Protein AF-A0A1A8R3B6-F1 (afdb_monomer_lite)

Radius of gyration: 27.73 Å; chains: 1; bounding box: 58×39×72 Å

InterPro domains:
  IPR035983 HECT, E3 ligase catalytic domain [SSF56204] (3-193)

Structure (mmCIF, N/CA/C/O backbone):
data_AF-A0A1A8R3B6-F1
#
_entry.id   AF-A0A1A8R3B6-F1
#
loop_
_atom_site.group_PDB
_atom_site.id
_atom_site.type_symbol
_atom_site.label_atom_id
_atom_site.label_alt_id
_atom_site.label_comp_id
_atom_site.label_asym_id
_atom_site.label_entity_id
_atom_site.label_seq_id
_atom_site.pdbx_PDB_ins_code
_atom_site.Cartn_x
_atom_site.Cartn_y
_atom_site.Cartn_z
_atom_site.occupancy
_atom_site.B_iso_or_equiv
_atom_site.auth_seq_id
_atom_site.auth_comp_id
_atom_site.auth_asym_id
_atom_site.auth_atom_id
_atom_site.pdbx_PDB_model_num
ATOM 1 N N . ALA A 1 1 ? 7.604 15.554 -24.086 1.00 53.22 1 ALA A N 1
ATOM 2 C CA . ALA A 1 1 ? 8.961 15.344 -23.550 1.00 53.22 1 ALA A CA 1
ATOM 3 C C . ALA A 1 1 ? 9.705 14.400 -24.487 1.00 53.22 1 ALA A C 1
ATOM 5 O O . ALA A 1 1 ? 9.043 13.576 -25.112 1.00 53.22 1 ALA A O 1
ATOM 6 N N . ALA A 1 2 ? 11.021 14.557 -24.644 1.00 77.38 2 ALA A N 1
ATOM 7 C CA . ALA A 1 2 ? 11.846 13.569 -25.342 1.00 77.38 2 ALA A CA 1
ATOM 8 C C . ALA A 1 2 ? 12.015 12.334 -24.443 1.00 77.38 2 ALA A C 1
ATOM 10 O O . ALA A 1 2 ? 12.094 12.499 -23.228 1.00 77.38 2 ALA A O 1
ATOM 11 N N . LEU A 1 3 ? 12.032 11.132 -25.026 1.00 82.75 3 LEU A N 1
ATOM 12 C CA . LEU A 1 3 ? 12.279 9.901 -24.271 1.00 82.75 3 LEU A CA 1
ATOM 13 C C . LEU A 1 3 ? 13.713 9.873 -23.745 1.00 82.75 3 LEU A C 1
ATOM 15 O O . LEU A 1 3 ? 14.647 10.287 -24.433 1.00 82.75 3 LEU A O 1
ATOM 19 N N . THR A 1 4 ? 13.875 9.332 -22.549 1.00 88.50 4 THR A N 1
ATOM 20 C CA . THR A 1 4 ? 15.147 9.157 -21.852 1.00 88.50 4 THR A CA 1
ATOM 21 C C . THR A 1 4 ? 15.280 7.717 -21.364 1.00 88.50 4 THR A C 1
ATOM 23 O O . THR A 1 4 ? 14.295 6.987 -21.282 1.00 88.50 4 THR A O 1
ATOM 26 N N . LEU A 1 5 ? 16.496 7.287 -21.020 1.00 88.06 5 LEU A N 1
ATOM 27 C CA . LEU A 1 5 ? 16.729 5.943 -20.471 1.00 88.06 5 LEU A CA 1
ATOM 28 C C . LEU A 1 5 ? 15.948 5.686 -19.171 1.00 88.06 5 LEU A C 1
ATOM 30 O O . LEU A 1 5 ? 15.582 4.545 -18.905 1.00 88.06 5 LEU A O 1
ATOM 34 N N . GLU A 1 6 ? 15.631 6.732 -18.403 1.00 86.88 6 GLU A N 1
ATOM 35 C CA . GLU A 1 6 ? 14.801 6.635 -17.194 1.00 86.88 6 GLU A CA 1
ATOM 36 C C . GLU A 1 6 ? 13.376 6.146 -17.485 1.00 86.88 6 GLU A C 1
ATOM 38 O O . GLU A 1 6 ? 12.743 5.537 -16.623 1.00 86.88 6 GLU A O 1
ATOM 43 N N . ASP A 1 7 ? 12.886 6.342 -18.712 1.00 83.56 7 ASP A N 1
ATOM 44 C CA . ASP A 1 7 ? 11.559 5.888 -19.132 1.00 83.56 7 ASP A CA 1
ATOM 45 C C . ASP A 1 7 ? 11.514 4.370 -19.412 1.00 83.56 7 ASP A C 1
ATOM 47 O O . ASP A 1 7 ? 10.436 3.788 -19.565 1.00 83.56 7 ASP A O 1
ATOM 51 N N . VAL A 1 8 ? 12.671 3.699 -19.487 1.00 86.19 8 VAL A N 1
ATOM 52 C CA . VAL A 1 8 ? 12.768 2.248 -19.692 1.00 86.19 8 VAL A CA 1
ATOM 53 C C . VAL A 1 8 ? 12.620 1.537 -18.349 1.00 86.19 8 VAL A C 1
ATOM 55 O O . VAL A 1 8 ? 13.530 1.569 -17.525 1.00 86.19 8 VAL A O 1
ATOM 58 N N . ALA A 1 9 ? 11.476 0.887 -18.123 1.00 81.75 9 ALA A N 1
ATOM 59 C CA . ALA A 1 9 ? 11.172 0.209 -16.857 1.00 81.75 9 ALA A CA 1
ATOM 60 C C . ALA A 1 9 ? 12.055 -1.023 -16.577 1.00 81.75 9 ALA A C 1
ATOM 62 O O . ALA A 1 9 ? 12.288 -1.366 -15.423 1.00 81.75 9 ALA A O 1
ATOM 63 N N . ASP A 1 10 ? 12.524 -1.690 -17.628 1.00 86.62 10 ASP A N 1
ATOM 64 C CA . ASP A 1 10 ? 13.362 -2.881 -17.527 1.00 86.62 10 ASP A CA 1
ATOM 65 C C . ASP A 1 10 ? 14.839 -2.485 -17.386 1.00 86.62 10 ASP A C 1
ATOM 67 O O . ASP A 1 10 ? 15.395 -1.822 -18.265 1.00 86.62 10 ASP A O 1
ATOM 71 N N . LEU A 1 11 ? 15.453 -2.864 -16.263 1.00 87.94 11 LEU A N 1
ATOM 72 C CA . LEU A 1 11 ? 16.820 -2.470 -15.917 1.00 87.94 11 LEU A CA 1
ATOM 73 C C . LEU A 1 11 ? 17.857 -3.064 -16.880 1.00 87.94 11 LEU A C 1
ATOM 75 O O . LEU A 1 11 ? 18.756 -2.344 -17.314 1.00 87.94 11 LEU A O 1
ATOM 79 N N . ASP A 1 12 ? 17.692 -4.320 -17.294 1.00 89.50 12 ASP A N 1
ATOM 80 C CA . ASP A 1 12 ? 18.630 -4.991 -18.198 1.00 89.50 12 ASP A CA 1
ATOM 81 C C . ASP A 1 12 ? 18.582 -4.365 -19.595 1.00 89.50 12 ASP A C 1
ATOM 83 O O . ASP A 1 12 ? 19.624 -4.115 -20.218 1.00 89.50 12 ASP A O 1
ATOM 87 N N . HIS A 1 13 ? 17.376 -4.055 -20.082 1.00 90.44 13 HIS A N 1
ATOM 88 C CA . HIS A 1 13 ? 17.196 -3.320 -21.331 1.00 90.44 13 HIS A CA 1
ATOM 89 C C . HIS A 1 13 ? 17.739 -1.891 -21.230 1.00 90.44 13 HIS A C 1
ATOM 91 O O . HIS A 1 13 ? 18.400 -1.429 -22.160 1.00 90.44 13 HIS A O 1
ATOM 97 N N . ARG A 1 14 ? 17.507 -1.193 -20.111 1.00 92.50 14 ARG A N 1
ATOM 98 C CA . ARG A 1 14 ? 18.011 0.168 -19.871 1.00 92.50 14 ARG A CA 1
ATOM 99 C C . ARG A 1 14 ? 19.535 0.215 -19.939 1.00 92.50 14 ARG A C 1
ATOM 101 O O . ARG A 1 14 ? 20.081 1.044 -20.663 1.00 92.50 14 ARG A O 1
ATOM 108 N N . GLU A 1 15 ? 20.213 -0.682 -19.231 1.00 93.06 15 GLU A N 1
ATOM 109 C CA . GLU A 1 15 ? 21.673 -0.785 -19.260 1.00 93.06 15 GLU A CA 1
ATOM 110 C C . GLU A 1 15 ? 22.189 -1.099 -20.664 1.00 93.06 15 GLU A C 1
ATOM 112 O O . GLU A 1 15 ? 23.080 -0.416 -21.165 1.00 93.06 15 GLU A O 1
ATOM 117 N N . THR A 1 16 ? 21.596 -2.099 -21.324 1.00 92.81 16 THR A N 1
ATOM 118 C CA . THR A 1 16 ? 22.039 -2.557 -22.647 1.00 92.81 16 THR A CA 1
ATOM 119 C C . THR A 1 16 ? 21.865 -1.472 -23.708 1.00 92.81 16 THR A C 1
ATOM 121 O O . THR A 1 16 ? 22.766 -1.243 -24.509 1.00 92.81 16 THR A O 1
ATOM 124 N N . ILE A 1 17 ? 20.738 -0.756 -23.706 1.00 92.44 17 ILE A N 1
ATOM 125 C CA . ILE A 1 17 ? 20.502 0.369 -24.622 1.00 92.44 17 ILE A CA 1
ATOM 126 C C . ILE A 1 17 ? 21.427 1.538 -24.276 1.00 92.44 17 ILE A C 1
ATOM 128 O O . ILE A 1 17 ? 21.915 2.212 -25.179 1.00 92.44 17 ILE A O 1
ATOM 132 N N . GLY A 1 18 ? 21.721 1.762 -22.992 1.00 92.19 18 GLY A N 1
ATOM 133 C CA . GLY A 1 18 ? 22.661 2.789 -22.541 1.00 92.19 18 GLY A CA 1
ATOM 134 C C . GLY A 1 18 ? 24.073 2.623 -23.107 1.00 92.19 18 GLY A C 1
ATOM 135 O O . GLY A 1 18 ? 24.741 3.622 -23.371 1.00 92.19 18 GLY A O 1
ATOM 136 N N . LEU A 1 19 ? 24.505 1.390 -23.397 1.00 92.88 19 LEU A N 1
ATOM 137 C CA . LEU A 1 19 ? 25.788 1.125 -24.061 1.00 92.88 19 LEU A CA 1
ATOM 138 C C . LEU A 1 19 ? 25.892 1.832 -25.421 1.00 92.88 19 LEU A C 1
ATOM 140 O O . LEU A 1 19 ? 26.964 2.319 -25.771 1.00 92.88 19 LEU A O 1
ATOM 144 N N . LEU A 1 20 ? 24.775 1.996 -26.141 1.00 89.88 20 LEU A N 1
ATOM 145 C CA . LEU A 1 20 ? 24.738 2.683 -27.437 1.00 89.88 20 LEU A CA 1
ATOM 146 C C . LEU A 1 20 ? 25.009 4.203 -27.351 1.00 89.88 20 LEU A C 1
ATOM 148 O O . LEU A 1 20 ? 25.032 4.892 -28.371 1.00 89.88 20 LEU A O 1
ATOM 152 N N . GLN A 1 21 ? 25.204 4.758 -26.152 1.00 88.81 21 GLN A N 1
ATOM 153 C CA . GLN A 1 21 ? 25.669 6.137 -25.970 1.00 88.81 21 GLN A CA 1
ATOM 154 C C . GLN A 1 21 ? 27.199 6.263 -25.981 1.00 88.81 21 GLN A C 1
ATOM 156 O O . GLN A 1 21 ? 27.707 7.377 -26.099 1.00 88.81 21 GLN A O 1
ATOM 161 N N . LYS A 1 22 ? 27.934 5.150 -25.856 1.00 86.69 22 LYS A N 1
ATOM 162 C CA . LYS A 1 22 ? 29.402 5.136 -25.915 1.00 86.69 22 LYS A CA 1
ATOM 163 C C . LYS A 1 22 ? 29.884 5.349 -27.351 1.00 86.69 22 LYS A C 1
ATOM 165 O O . LYS A 1 22 ? 29.231 4.916 -28.295 1.00 86.69 22 LYS A O 1
ATOM 170 N N . GLU A 1 23 ? 31.034 5.995 -27.522 1.00 79.38 23 GLU A N 1
ATOM 171 C CA . GLU A 1 23 ? 31.671 6.122 -28.844 1.00 79.38 23 GLU A CA 1
ATOM 172 C C . GLU A 1 23 ? 32.292 4.795 -29.303 1.00 79.38 23 GLU A C 1
ATOM 174 O O . GLU A 1 23 ? 32.196 4.440 -30.476 1.00 79.38 23 GLU A O 1
ATOM 179 N N . GLU A 1 24 ? 32.863 4.034 -28.366 1.00 83.94 24 GLU A N 1
ATOM 180 C CA . GLU A 1 24 ? 33.446 2.715 -28.606 1.00 83.94 24 GLU A CA 1
ATOM 181 C C . GLU A 1 24 ? 32.908 1.699 -27.593 1.00 83.94 24 GLU A C 1
ATOM 183 O O . GLU A 1 24 ? 32.795 1.981 -26.398 1.00 83.94 24 GLU A O 1
ATOM 188 N N . LEU A 1 25 ? 32.574 0.509 -28.092 1.00 85.31 25 LEU A N 1
ATOM 189 C CA . LEU A 1 25 ? 32.065 -0.621 -27.318 1.00 85.31 25 LEU A CA 1
ATOM 190 C C . LEU A 1 25 ? 33.130 -1.716 -27.244 1.00 85.31 25 LEU A C 1
ATOM 192 O O . LEU A 1 25 ? 33.831 -1.978 -28.226 1.00 85.31 25 LEU A O 1
ATOM 196 N N . THR A 1 26 ? 33.209 -2.417 -26.116 1.00 90.44 26 THR A N 1
ATOM 197 C CA . THR A 1 26 ? 34.013 -3.645 -26.028 1.00 90.44 26 THR A CA 1
ATOM 198 C C . THR A 1 26 ? 33.359 -4.787 -26.817 1.00 90.44 26 THR A C 1
ATOM 200 O O . THR A 1 26 ? 32.169 -4.749 -27.129 1.00 90.44 26 THR A O 1
ATOM 203 N N . ALA A 1 27 ? 34.110 -5.849 -27.125 1.00 89.56 27 ALA A N 1
ATOM 204 C CA . ALA A 1 27 ? 33.558 -7.016 -27.824 1.00 89.56 27 ALA A CA 1
ATOM 205 C C .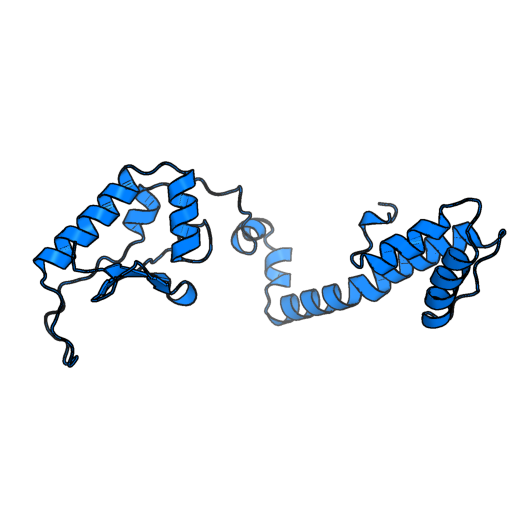 ALA A 1 27 ? 32.372 -7.658 -27.072 1.00 89.56 27 ALA A C 1
ATOM 207 O O . ALA A 1 27 ? 31.404 -8.093 -27.695 1.00 89.56 27 ALA A O 1
ATOM 208 N N . GLU A 1 28 ? 32.423 -7.669 -25.737 1.00 91.50 28 GLU A N 1
ATOM 209 C CA . GLU A 1 28 ? 31.348 -8.177 -24.877 1.00 91.50 28 GLU A CA 1
ATOM 210 C C . GLU A 1 28 ? 30.103 -7.283 -24.944 1.00 91.50 28 GLU A C 1
ATOM 212 O O . GLU A 1 28 ? 28.981 -7.776 -25.071 1.00 91.50 28 GLU A O 1
ATOM 217 N N . GLU A 1 29 ? 30.293 -5.963 -24.932 1.00 91.56 29 GLU A N 1
ATOM 218 C CA . GLU A 1 29 ? 29.206 -4.989 -25.052 1.00 91.56 29 GLU A CA 1
ATOM 219 C C .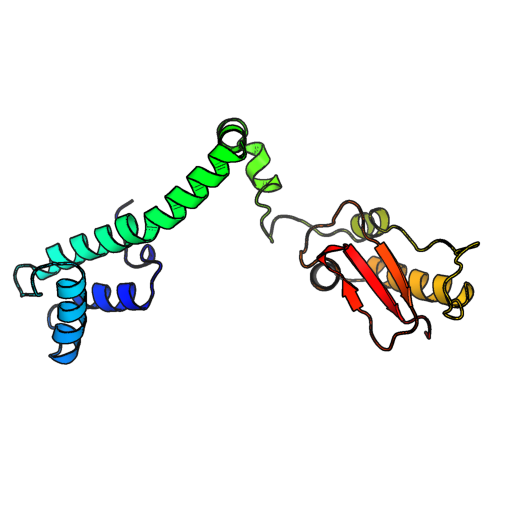 GLU A 1 29 ? 28.547 -5.043 -26.434 1.00 91.56 29 GLU A C 1
ATOM 221 O O . GLU A 1 29 ? 27.319 -5.030 -26.531 1.00 91.56 29 GLU A O 1
ATOM 226 N N . ILE A 1 30 ? 29.345 -5.181 -27.501 1.00 90.62 30 ILE A N 1
ATOM 227 C CA . ILE A 1 30 ? 28.841 -5.391 -28.864 1.00 90.62 30 ILE A CA 1
ATOM 228 C C . ILE A 1 30 ? 27.991 -6.657 -28.919 1.00 90.62 30 ILE A C 1
ATOM 230 O O . ILE A 1 30 ? 26.908 -6.617 -29.504 1.00 90.62 30 ILE A O 1
ATOM 234 N N . SER A 1 31 ? 28.440 -7.759 -28.308 1.00 93.50 31 SER A N 1
ATOM 235 C CA . SER A 1 31 ? 27.664 -9.004 -28.259 1.00 93.50 31 SER A CA 1
ATOM 236 C C . SER A 1 31 ? 26.333 -8.793 -27.543 1.00 93.50 31 SER A C 1
ATOM 238 O O . SER A 1 31 ? 25.289 -9.077 -28.120 1.00 93.50 31 SER A O 1
ATOM 240 N N . ARG A 1 32 ? 26.348 -8.197 -26.342 1.00 93.19 32 ARG A N 1
ATOM 241 C CA . ARG A 1 32 ? 25.140 -7.947 -25.535 1.00 93.19 32 ARG A CA 1
ATOM 242 C C . ARG A 1 32 ? 24.110 -7.097 -26.287 1.00 93.19 32 ARG A C 1
ATOM 244 O O . ARG A 1 32 ? 22.923 -7.418 -26.300 1.00 93.19 32 ARG A O 1
ATOM 251 N N . VAL A 1 33 ? 24.555 -6.025 -26.947 1.00 92.19 33 VAL A N 1
ATOM 252 C CA . VAL A 1 33 ? 23.675 -5.173 -27.763 1.00 92.19 33 VAL A CA 1
ATOM 253 C C . VAL A 1 33 ? 23.185 -5.915 -29.008 1.00 92.19 33 VAL A C 1
ATOM 255 O O . VAL A 1 33 ? 22.016 -5.795 -29.374 1.00 92.19 33 VAL A O 1
ATOM 258 N N . THR A 1 34 ? 24.052 -6.696 -29.653 1.00 92.69 34 THR A N 1
ATOM 259 C CA . THR A 1 34 ? 23.713 -7.488 -30.843 1.00 92.69 34 THR A CA 1
ATOM 260 C C . THR A 1 34 ? 22.646 -8.529 -30.534 1.00 92.69 34 THR A C 1
ATOM 262 O O . THR A 1 34 ? 21.659 -8.601 -31.262 1.00 92.69 34 THR A O 1
ATOM 265 N N . ASP A 1 35 ? 22.787 -9.273 -29.440 1.00 94.06 35 ASP A N 1
ATOM 266 C CA . ASP A 1 35 ? 21.819 -10.284 -29.011 1.00 94.06 35 ASP A CA 1
ATOM 267 C C . ASP A 1 35 ? 20.435 -9.660 -28.800 1.00 94.06 35 ASP A C 1
ATOM 269 O O . ASP A 1 35 ? 19.424 -10.160 -29.309 1.00 94.06 35 ASP A O 1
ATOM 273 N N . LEU A 1 36 ? 20.391 -8.496 -28.142 1.00 91.88 36 LEU A N 1
ATOM 274 C CA . LEU A 1 36 ? 19.153 -7.754 -27.946 1.00 91.88 36 LEU A CA 1
ATOM 275 C C . LEU A 1 36 ? 18.560 -7.262 -29.278 1.00 91.88 36 LEU A C 1
ATOM 277 O O . LEU A 1 36 ? 17.362 -7.428 -29.515 1.00 91.88 36 LEU A O 1
ATOM 281 N N . CYS A 1 37 ? 19.382 -6.722 -30.182 1.00 91.94 37 CYS A N 1
ATOM 282 C CA . CYS A 1 37 ? 18.937 -6.298 -31.512 1.00 91.94 37 CYS A CA 1
ATOM 283 C C . CYS A 1 37 ? 18.336 -7.458 -32.309 1.00 91.94 37 CYS A C 1
ATOM 285 O O . CYS A 1 37 ? 17.245 -7.320 -32.866 1.00 91.94 37 CYS A O 1
ATOM 287 N N . LEU A 1 38 ? 19.009 -8.608 -32.332 1.00 91.69 38 LEU A N 1
ATOM 288 C CA . LEU A 1 38 ? 18.556 -9.799 -33.045 1.00 91.69 38 LEU A CA 1
ATOM 289 C C . LEU A 1 38 ? 17.234 -10.322 -32.482 1.00 91.69 38 LEU A C 1
ATOM 291 O O . LEU A 1 38 ? 16.327 -10.629 -33.256 1.00 91.69 38 LEU A O 1
ATOM 295 N N . SER A 1 39 ? 17.077 -10.332 -31.154 1.00 90.12 39 SER A N 1
ATOM 296 C CA . SER A 1 39 ? 15.817 -10.719 -30.505 1.00 90.12 39 SER A CA 1
ATOM 297 C C . SER A 1 39 ? 14.630 -9.837 -30.929 1.00 90.12 39 SER A C 1
ATOM 299 O O . SER A 1 39 ? 13.479 -10.276 -30.918 1.00 90.12 39 SER A O 1
ATOM 301 N N . TRP A 1 40 ? 14.904 -8.594 -31.345 1.00 88.81 40 TRP A N 1
ATOM 302 C CA . TRP A 1 40 ? 13.912 -7.604 -31.781 1.00 88.81 40 TRP A CA 1
ATOM 303 C C . TRP A 1 40 ? 13.869 -7.406 -33.300 1.00 88.81 40 TRP A C 1
ATOM 305 O O . TRP A 1 40 ? 13.198 -6.475 -33.775 1.00 88.81 40 TRP A O 1
ATOM 315 N N . TYR A 1 41 ? 14.565 -8.266 -34.051 1.00 90.62 41 TYR A N 1
ATOM 316 C CA . TYR A 1 41 ? 14.705 -8.203 -35.507 1.00 90.62 41 TYR A CA 1
ATOM 317 C C . TYR A 1 41 ? 15.239 -6.841 -35.995 1.00 90.62 41 TYR A C 1
ATOM 319 O O . TYR A 1 41 ? 14.740 -6.264 -36.963 1.00 90.62 41 TYR A O 1
ATOM 327 N N . LEU A 1 42 ? 16.227 -6.293 -35.284 1.00 91.38 42 LEU A N 1
ATOM 328 C CA . LEU A 1 42 ? 16.925 -5.044 -35.592 1.00 91.38 42 LEU A CA 1
ATOM 329 C C . LEU A 1 42 ? 18.316 -5.317 -36.191 1.00 91.38 42 LEU A C 1
ATOM 331 O O . LEU A 1 42 ? 18.899 -6.371 -35.928 1.00 91.38 42 LEU A O 1
ATOM 335 N N . PRO A 1 43 ? 18.870 -4.383 -36.990 1.00 91.25 43 PRO A N 1
ATOM 336 C CA . PRO A 1 43 ? 20.230 -4.516 -37.503 1.00 91.25 43 PRO A CA 1
ATOM 337 C C . PRO A 1 43 ? 21.258 -4.446 -36.369 1.00 91.25 43 PRO A C 1
ATOM 339 O O . PRO A 1 43 ? 21.035 -3.789 -35.353 1.00 91.25 43 PRO A O 1
ATOM 342 N N . THR A 1 44 ? 22.408 -5.084 -36.577 1.00 90.00 44 THR A N 1
ATOM 343 C CA . THR A 1 44 ? 23.516 -5.058 -35.618 1.00 90.00 44 THR A CA 1
ATOM 344 C C . THR A 1 44 ? 24.107 -3.647 -35.483 1.00 90.00 44 THR A C 1
ATOM 346 O O . THR A 1 44 ? 24.119 -2.889 -36.466 1.00 90.00 44 THR A O 1
ATOM 349 N N . PRO A 1 45 ? 24.615 -3.278 -34.295 1.00 89.12 45 PRO A N 1
ATOM 350 C CA . PRO A 1 45 ? 25.247 -1.982 -34.080 1.00 89.12 45 PRO A CA 1
ATOM 351 C C . PRO A 1 45 ? 26.490 -1.821 -34.960 1.00 89.12 45 PRO A C 1
ATOM 353 O O . PRO A 1 45 ? 27.292 -2.739 -35.124 1.00 89.12 45 PRO A O 1
ATOM 356 N N . ASN A 1 46 ? 26.641 -0.637 -35.543 1.00 85.94 46 ASN A N 1
ATOM 357 C CA . ASN A 1 46 ? 27.817 -0.208 -36.283 1.00 85.94 46 ASN A CA 1
ATOM 358 C C . ASN A 1 46 ? 28.029 1.310 -36.091 1.00 85.94 46 ASN A C 1
ATOM 360 O O . ASN A 1 46 ? 27.126 2.002 -35.609 1.00 85.94 46 ASN A O 1
ATOM 364 N N . PRO A 1 47 ? 29.190 1.861 -36.488 1.00 83.56 47 PRO A N 1
ATOM 365 C CA . PRO A 1 47 ? 29.510 3.265 -36.223 1.00 83.56 47 PRO A CA 1
ATOM 366 C C . PRO A 1 47 ? 28.542 4.279 -36.851 1.00 83.56 47 PRO A C 1
ATOM 368 O O . PRO A 1 47 ? 28.436 5.403 -36.374 1.00 83.56 47 PRO A O 1
ATOM 371 N N . THR A 1 48 ? 27.825 3.911 -37.918 1.00 86.31 48 THR A N 1
ATOM 372 C CA . THR A 1 48 ? 26.931 4.830 -38.639 1.00 86.31 48 THR A CA 1
ATOM 373 C C . THR A 1 48 ? 25.480 4.751 -38.174 1.00 86.31 48 THR A C 1
ATOM 375 O O . THR A 1 48 ? 24.737 5.716 -38.351 1.00 86.31 48 THR A O 1
ATOM 378 N N . ASN A 1 49 ? 25.060 3.640 -37.559 1.00 88.00 49 ASN A N 1
ATOM 379 C CA . ASN A 1 49 ? 23.688 3.442 -37.090 1.00 88.00 49 ASN A CA 1
ATOM 380 C C . ASN A 1 49 ? 23.520 3.587 -35.570 1.00 88.00 49 ASN A C 1
ATOM 382 O O . ASN A 1 49 ? 22.384 3.579 -35.105 1.00 88.00 49 ASN A O 1
ATOM 386 N N . HIS A 1 50 ? 24.607 3.760 -34.815 1.00 86.38 50 HIS A N 1
ATOM 387 C CA . HIS A 1 50 ? 24.632 3.708 -33.350 1.00 86.38 50 HIS A CA 1
ATOM 388 C C . HIS A 1 50 ? 23.587 4.615 -32.677 1.00 86.38 50 HIS A C 1
ATOM 390 O O . HIS A 1 50 ? 22.751 4.160 -31.897 1.00 86.38 50 HIS A O 1
ATOM 396 N N . HIS A 1 51 ? 23.558 5.895 -33.061 1.00 88.38 51 HIS A N 1
ATOM 397 C CA . HIS A 1 51 ? 22.613 6.869 -32.511 1.00 88.38 51 HIS A CA 1
ATOM 398 C C . HIS A 1 51 ? 21.159 6.583 -32.913 1.00 88.38 51 HIS A C 1
ATOM 400 O O . HIS A 1 51 ? 20.236 6.718 -32.110 1.00 88.38 51 HIS A O 1
ATOM 406 N N . TRP A 1 52 ? 20.940 6.173 -34.163 1.00 91.94 52 TRP A N 1
ATOM 407 C CA . TRP A 1 52 ? 19.609 5.802 -34.636 1.00 91.94 52 TRP A CA 1
ATOM 408 C C . TRP A 1 52 ? 19.092 4.557 -33.910 1.00 91.94 52 TRP A C 1
ATOM 410 O O . TRP A 1 52 ? 17.935 4.523 -33.495 1.00 91.94 52 TRP A O 1
ATOM 420 N N . LEU A 1 53 ? 19.959 3.562 -33.713 1.00 92.50 53 LEU A N 1
ATOM 421 C CA . LEU A 1 53 ? 19.647 2.319 -33.024 1.00 92.50 53 LEU A CA 1
ATOM 422 C C . LEU A 1 53 ? 19.318 2.588 -31.553 1.00 92.50 53 LEU A C 1
ATOM 424 O O . LEU A 1 53 ? 18.315 2.076 -31.066 1.00 92.50 53 LEU A O 1
ATOM 428 N N . PHE A 1 54 ? 20.068 3.478 -30.893 1.00 92.12 54 PHE A N 1
ATOM 429 C CA . PHE A 1 54 ? 19.754 3.964 -29.549 1.00 92.12 54 PHE A CA 1
ATOM 430 C C . PHE A 1 54 ? 18.329 4.529 -29.472 1.00 92.12 54 PHE A C 1
ATOM 432 O O . PHE A 1 54 ? 17.523 4.064 -28.669 1.00 92.12 54 PHE A O 1
ATOM 439 N N . GLN A 1 55 ? 17.979 5.481 -30.344 1.00 90.38 55 GLN A N 1
ATOM 440 C CA . GLN A 1 55 ? 16.648 6.104 -30.349 1.00 90.38 55 GLN A CA 1
ATOM 441 C C . GLN A 1 55 ? 15.534 5.102 -30.682 1.00 90.38 55 GLN A C 1
ATOM 443 O O . GLN A 1 55 ? 14.465 5.109 -30.064 1.00 90.38 55 GLN A O 1
ATOM 448 N N . LEU A 1 56 ? 15.778 4.207 -31.642 1.00 90.62 56 LEU A N 1
ATOM 449 C CA . LEU A 1 56 ? 14.818 3.183 -32.033 1.00 90.62 56 LEU A CA 1
ATOM 450 C C . LEU A 1 56 ? 14.560 2.199 -30.893 1.00 90.62 56 LEU A C 1
ATOM 452 O O . LEU A 1 56 ? 13.400 1.942 -30.570 1.00 90.62 56 LEU A O 1
ATOM 456 N N . MET A 1 57 ? 15.615 1.665 -30.278 1.00 90.94 57 MET A N 1
ATOM 457 C CA . MET A 1 57 ? 15.502 0.735 -29.160 1.00 90.94 57 MET A CA 1
ATOM 458 C C . MET A 1 57 ? 14.853 1.413 -27.960 1.00 90.94 57 MET A C 1
ATOM 460 O O . MET A 1 57 ? 13.912 0.858 -27.399 1.00 90.94 57 MET A O 1
ATOM 464 N N . LEU A 1 58 ? 15.244 2.645 -27.632 1.00 90.31 58 LEU A N 1
ATOM 465 C CA . LEU A 1 58 ? 14.617 3.425 -26.570 1.00 90.31 58 LEU A CA 1
ATOM 466 C C . LEU A 1 58 ? 13.104 3.567 -26.801 1.00 90.31 58 LEU A C 1
ATOM 468 O O . LEU A 1 58 ? 12.300 3.214 -25.938 1.00 90.31 58 LEU A O 1
ATOM 472 N N . SER A 1 59 ? 12.698 3.979 -28.005 1.00 88.25 59 SER A N 1
ATOM 473 C CA . SER A 1 59 ? 11.281 4.116 -28.354 1.00 88.25 59 SER A CA 1
ATOM 474 C C . SER A 1 59 ? 10.523 2.785 -28.323 1.00 88.25 59 SER A C 1
ATOM 476 O O . SER A 1 59 ? 9.421 2.725 -27.778 1.00 88.25 59 SER A O 1
ATOM 478 N N . LYS A 1 60 ? 11.101 1.696 -28.849 1.00 86.25 60 LYS A N 1
ATOM 479 C CA . LYS A 1 60 ? 10.482 0.365 -28.818 1.00 86.25 60 LYS A CA 1
ATOM 480 C C . LYS A 1 60 ? 10.310 -0.132 -27.388 1.00 86.25 60 LYS A C 1
ATOM 482 O O . LYS A 1 60 ? 9.250 -0.651 -27.061 1.00 86.25 60 LYS A O 1
ATOM 487 N N . THR A 1 61 ? 11.295 0.051 -26.522 1.00 85.31 61 THR A N 1
ATOM 488 C CA . THR A 1 61 ? 11.214 -0.457 -25.145 1.00 85.31 61 THR A CA 1
ATOM 489 C C . THR A 1 61 ? 10.137 0.281 -24.357 1.00 85.31 61 THR A C 1
ATOM 491 O O . THR A 1 61 ? 9.263 -0.344 -23.757 1.00 85.31 61 THR A O 1
ATOM 494 N N . VAL A 1 62 ? 10.111 1.612 -24.457 1.00 82.19 62 VAL A N 1
ATOM 495 C CA . VAL A 1 62 ? 9.114 2.438 -23.764 1.00 82.19 62 VAL A CA 1
ATOM 496 C C . VAL A 1 62 ? 7.709 2.227 -24.340 1.00 82.19 62 VAL A C 1
ATOM 498 O O . VAL A 1 62 ? 6.755 1.974 -23.602 1.00 82.19 62 VAL A O 1
ATOM 501 N N . PHE A 1 63 ? 7.550 2.287 -25.665 1.00 75.06 63 PHE A N 1
ATOM 502 C CA . PHE A 1 63 ? 6.224 2.239 -26.281 1.00 75.06 63 PHE A CA 1
ATOM 503 C C . PHE A 1 63 ? 5.698 0.824 -26.517 1.00 75.06 63 PHE A C 1
ATOM 505 O O . PHE A 1 63 ? 4.503 0.580 -26.389 1.00 75.06 63 PHE A O 1
ATOM 512 N N . HIS A 1 64 ? 6.544 -0.128 -26.891 1.00 67.94 64 HIS A N 1
ATOM 513 C CA . HIS A 1 64 ? 6.083 -1.473 -27.221 1.00 67.94 64 HIS A CA 1
ATOM 514 C C . HIS A 1 64 ? 5.947 -2.340 -25.971 1.00 67.94 64 HIS A C 1
ATOM 516 O O . HIS A 1 64 ? 4.902 -2.959 -25.775 1.00 67.94 64 HIS A O 1
ATOM 522 N N . HIS A 1 65 ? 6.956 -2.333 -25.098 1.00 65.31 65 HIS A N 1
ATOM 523 C CA . HIS A 1 65 ? 6.953 -3.158 -23.889 1.00 65.31 65 HIS A CA 1
ATOM 524 C C . HIS A 1 65 ? 6.281 -2.446 -22.710 1.00 65.31 65 HIS A C 1
ATOM 526 O O . HIS A 1 65 ? 5.495 -3.066 -21.996 1.00 65.31 65 HIS A O 1
ATOM 532 N N . GLY A 1 66 ? 6.469 -1.130 -22.569 1.00 65.38 66 GLY A N 1
ATOM 533 C CA . GLY A 1 66 ? 5.811 -0.341 -21.522 1.00 65.38 66 GLY A CA 1
ATOM 534 C C . GLY A 1 66 ? 4.314 -0.090 -21.756 1.00 65.38 66 GLY A C 1
ATOM 535 O O . GLY A 1 66 ? 3.526 -0.124 -20.809 1.00 65.38 66 GLY A O 1
ATOM 536 N N . MET A 1 67 ? 3.857 0.119 -23.002 1.00 70.06 67 MET A N 1
ATOM 537 C CA . MET A 1 67 ? 2.442 0.472 -23.221 1.00 70.06 67 MET A CA 1
ATOM 538 C C . MET A 1 67 ? 1.482 -0.711 -23.172 1.00 70.06 67 MET A C 1
ATOM 540 O O . MET A 1 67 ? 0.293 -0.469 -22.982 1.00 70.06 67 MET A O 1
ATOM 544 N N . GLN A 1 68 ? 1.911 -1.957 -23.387 1.00 75.00 68 GLN A N 1
ATOM 545 C CA . GLN A 1 68 ? 0.965 -3.082 -23.367 1.00 75.00 68 GLN A CA 1
ATOM 546 C C . GLN A 1 68 ? 0.351 -3.292 -21.973 1.00 75.00 68 GLN A C 1
ATOM 548 O O . GLN A 1 68 ? -0.881 -3.293 -21.886 1.00 75.00 68 GLN A O 1
ATOM 553 N N . PRO A 1 69 ? 1.134 -3.339 -20.876 1.00 79.19 69 PRO A N 1
ATOM 554 C CA . PRO A 1 69 ? 0.578 -3.341 -19.523 1.00 79.19 69 PRO A CA 1
ATOM 555 C C . PRO A 1 69 ? -0.317 -2.125 -19.252 1.00 79.19 69 PRO A C 1
ATOM 557 O O . PRO A 1 69 ? -1.441 -2.276 -18.776 1.00 79.19 69 PRO A O 1
ATOM 560 N N . ILE A 1 70 ? 0.114 -0.923 -19.653 1.00 83.44 70 ILE A N 1
ATOM 561 C CA . ILE A 1 70 ? -0.664 0.315 -19.471 1.00 83.44 70 ILE A CA 1
ATOM 562 C C . ILE A 1 70 ? -1.998 0.256 -20.229 1.00 83.44 70 ILE A C 1
ATOM 564 O O . ILE A 1 70 ? -3.031 0.688 -19.717 1.00 83.44 70 ILE A O 1
ATOM 568 N N . LYS A 1 71 ? -2.011 -0.295 -21.448 1.00 85.19 71 LYS A N 1
ATOM 569 C CA . LYS A 1 71 ? -3.231 -0.493 -22.241 1.00 85.19 71 LYS A CA 1
ATOM 570 C C . LYS A 1 71 ? -4.184 -1.465 -21.552 1.00 85.19 71 LYS A C 1
ATOM 572 O O . LYS A 1 71 ? -5.382 -1.193 -21.561 1.00 85.19 71 LYS A O 1
ATOM 577 N N . GLN A 1 72 ? -3.681 -2.542 -20.946 1.00 87.69 72 GLN A N 1
ATOM 578 C CA . GLN A 1 72 ? -4.513 -3.489 -20.197 1.00 87.69 72 GLN A CA 1
ATOM 579 C C . GLN A 1 72 ? -5.080 -2.864 -18.921 1.00 87.69 72 GLN A C 1
ATOM 581 O O . GLN A 1 72 ? -6.285 -2.951 -18.700 1.00 87.69 72 GLN A O 1
ATOM 586 N N . ILE A 1 73 ? -4.268 -2.135 -18.148 1.00 89.75 73 ILE A N 1
ATOM 587 C CA . ILE A 1 73 ? -4.743 -1.374 -16.980 1.00 89.75 73 ILE A CA 1
ATOM 588 C C . ILE A 1 73 ? -5.832 -0.385 -17.406 1.00 89.75 73 ILE A C 1
ATOM 590 O O . ILE A 1 73 ? -6.925 -0.365 -16.845 1.00 89.75 73 ILE A O 1
ATOM 594 N N . ARG A 1 74 ? -5.582 0.399 -18.461 1.00 89.94 74 ARG A N 1
ATOM 595 C CA . ARG A 1 74 ? -6.557 1.358 -18.996 1.00 89.94 74 ARG A CA 1
ATOM 596 C C . ARG A 1 74 ? -7.835 0.677 -19.479 1.00 89.94 74 ARG A C 1
ATOM 598 O O . ARG A 1 74 ? -8.911 1.247 -19.319 1.00 89.94 74 ARG A O 1
ATOM 605 N N . LYS A 1 75 ? -7.731 -0.500 -20.098 1.00 93.88 75 LYS A N 1
ATOM 606 C CA . LYS A 1 75 ? -8.885 -1.301 -20.513 1.00 93.88 75 LYS A CA 1
ATOM 607 C C . LYS A 1 75 ? -9.703 -1.727 -19.292 1.00 93.88 75 LYS A C 1
ATOM 609 O O . LYS A 1 75 ? -10.886 -1.410 -19.258 1.00 93.88 75 LYS A O 1
ATOM 614 N N . GLY A 1 76 ? -9.069 -2.302 -18.270 1.00 94.19 76 GLY A N 1
ATOM 615 C CA . GLY A 1 76 ? -9.733 -2.681 -17.020 1.00 94.19 76 GLY A CA 1
ATOM 616 C C . GLY A 1 76 ? -10.424 -1.496 -16.340 1.00 94.19 76 GLY A C 1
ATOM 617 O O . GLY A 1 76 ? -11.597 -1.585 -15.999 1.00 94.19 76 GLY A O 1
ATOM 618 N N . LEU A 1 77 ? -9.757 -0.339 -16.246 1.00 94.19 77 LEU A N 1
ATOM 619 C CA . LEU A 1 77 ? -10.355 0.881 -15.685 1.00 94.19 77 LEU A CA 1
ATOM 620 C C . LEU A 1 77 ? -11.568 1.381 -16.486 1.00 94.19 77 LEU A C 1
ATOM 622 O O . LEU A 1 77 ? -12.485 1.969 -15.915 1.00 94.19 77 LEU A O 1
ATOM 626 N N . LYS A 1 78 ? -11.588 1.196 -17.811 1.00 94.19 78 LYS A N 1
ATOM 627 C CA . LYS A 1 78 ? -12.763 1.519 -18.636 1.00 94.19 78 LYS A CA 1
ATOM 628 C C . LYS A 1 78 ? -13.904 0.540 -18.392 1.00 94.19 78 LYS A C 1
ATOM 630 O O . LYS A 1 78 ? -15.038 0.984 -18.258 1.00 94.19 78 LYS A O 1
ATOM 635 N N . GLU A 1 79 ? -13.603 -0.753 -18.326 1.00 95.75 79 GLU A N 1
ATOM 636 C CA . GLU A 1 79 ? -14.589 -1.818 -18.110 1.00 95.75 79 GLU A CA 1
ATOM 637 C C . GLU A 1 79 ? -15.252 -1.721 -16.730 1.00 95.75 79 GLU A C 1
ATOM 639 O O . GLU A 1 79 ? -16.451 -1.953 -16.615 1.00 95.75 79 GLU A O 1
ATOM 644 N N . THR A 1 80 ? -14.514 -1.292 -15.703 1.00 93.94 80 THR A N 1
ATOM 645 C CA . THR A 1 80 ? -15.052 -1.055 -14.352 1.00 93.94 80 THR A CA 1
ATOM 646 C C . THR A 1 80 ? -15.731 0.308 -14.182 1.00 93.94 80 THR A C 1
ATOM 648 O O . THR A 1 80 ? -16.236 0.610 -13.104 1.00 93.94 80 THR A O 1
ATOM 651 N N . GLY A 1 81 ? -15.731 1.167 -15.209 1.00 92.38 81 GLY A N 1
ATOM 652 C CA . GLY A 1 81 ? -16.305 2.517 -15.143 1.00 92.38 81 GLY A CA 1
ATOM 653 C C . GLY A 1 81 ? -15.467 3.547 -14.369 1.00 92.38 81 GLY A C 1
ATOM 654 O O . GLY A 1 81 ? -15.829 4.726 -14.333 1.00 92.38 81 GLY A O 1
ATOM 655 N N . ILE A 1 82 ? -14.312 3.156 -13.820 1.00 92.69 82 ILE A N 1
ATOM 656 C CA . ILE A 1 82 ? -13.397 4.059 -13.105 1.00 92.69 82 ILE A CA 1
ATOM 657 C C . ILE A 1 82 ? -12.798 5.101 -14.062 1.00 92.69 82 ILE A C 1
ATOM 659 O O . ILE A 1 82 ? -12.649 6.265 -13.704 1.00 92.69 82 ILE A O 1
ATOM 663 N N . TRP A 1 83 ? -12.484 4.732 -15.307 1.00 92.56 83 TRP A N 1
ATOM 664 C CA . TRP A 1 83 ? -11.878 5.652 -16.274 1.00 92.56 83 TRP A CA 1
ATOM 665 C C . TRP A 1 83 ? -12.785 6.849 -16.631 1.00 92.56 83 TRP A C 1
ATOM 667 O O . TRP A 1 83 ? -12.296 7.984 -16.592 1.00 92.56 83 TRP A O 1
ATOM 677 N N . PRO A 1 84 ? -14.084 6.663 -16.956 1.00 92.88 84 PRO A N 1
ATOM 678 C CA . PRO A 1 84 ? -15.034 7.771 -17.066 1.00 92.88 84 PRO A CA 1
ATOM 679 C C . PRO A 1 84 ? -15.086 8.661 -15.820 1.00 92.88 84 PRO A C 1
ATOM 681 O O . PRO A 1 84 ? -15.055 9.882 -15.959 1.00 92.88 84 PRO A O 1
ATOM 684 N N . LEU A 1 85 ? -15.100 8.067 -14.621 1.00 92.19 85 LEU A N 1
ATOM 685 C CA . LEU A 1 85 ? -15.122 8.807 -13.357 1.00 92.19 85 LEU A CA 1
ATOM 686 C C . LEU A 1 85 ? -13.874 9.687 -13.200 1.00 92.19 85 LEU A C 1
ATOM 688 O O . LEU A 1 85 ? -14.004 10.890 -13.000 1.00 92.19 85 LEU A O 1
ATOM 692 N N . LEU A 1 86 ? -12.679 9.117 -13.379 1.00 90.88 86 LEU A N 1
ATOM 693 C CA . LEU A 1 86 ? -11.412 9.852 -13.312 1.00 90.88 86 LEU A CA 1
ATOM 694 C C . LEU A 1 86 ? -11.337 10.979 -14.349 1.00 90.88 86 LEU A C 1
ATOM 696 O O . LEU A 1 86 ? -10.748 12.023 -14.078 1.00 90.88 86 LEU A O 1
ATOM 700 N N . SER A 1 87 ? -11.918 10.769 -15.534 1.00 89.44 87 SER A N 1
ATOM 701 C CA . SER A 1 87 ? -11.928 11.767 -16.610 1.00 89.44 87 SER A CA 1
ATOM 702 C C . SER A 1 87 ? -12.885 12.925 -16.311 1.00 89.44 87 SER A C 1
ATOM 704 O O . SER A 1 87 ? -12.580 14.068 -16.634 1.00 89.44 87 SER A O 1
ATOM 706 N N . ALA A 1 88 ? -14.042 12.636 -15.709 1.00 93.69 88 ALA A N 1
ATOM 707 C CA . ALA A 1 88 ? -15.067 13.630 -15.400 1.00 93.69 88 ALA A CA 1
ATOM 708 C C . ALA A 1 88 ? -14.815 14.372 -14.077 1.00 93.69 88 ALA A C 1
ATOM 710 O O . ALA A 1 88 ? -15.276 15.500 -13.912 1.00 93.69 88 ALA A O 1
ATOM 711 N N . ARG A 1 89 ? -14.118 13.736 -13.127 1.00 92.75 89 ARG A N 1
ATOM 712 C CA . ARG A 1 89 ? -13.923 14.223 -11.756 1.00 92.75 89 ARG A CA 1
ATOM 713 C C . ARG A 1 89 ? -12.456 14.105 -11.324 1.00 92.75 89 ARG A C 1
ATOM 715 O O . ARG A 1 89 ? -12.074 13.127 -10.685 1.00 92.75 89 ARG A O 1
ATOM 722 N N . PRO A 1 90 ? -11.606 15.093 -11.654 1.00 88.56 90 PRO A N 1
ATOM 723 C CA . PRO A 1 90 ? -10.215 15.118 -11.199 1.00 88.56 90 PRO A CA 1
ATOM 724 C C . PRO A 1 90 ? -10.064 15.152 -9.673 1.00 88.56 90 PRO A C 1
ATOM 726 O O . PRO A 1 90 ? -9.089 14.650 -9.125 1.00 88.56 90 PRO A O 1
ATOM 729 N N . ASP A 1 91 ? -11.055 15.703 -8.975 1.00 87.12 91 ASP A N 1
ATOM 730 C CA . ASP A 1 91 ? -11.098 15.798 -7.518 1.00 87.12 91 ASP A CA 1
ATOM 731 C C . ASP A 1 91 ? -11.137 14.434 -6.812 1.00 87.12 91 ASP A C 1
ATOM 733 O O . ASP A 1 91 ? -10.713 14.336 -5.665 1.00 87.12 91 ASP A O 1
ATOM 737 N N . VAL A 1 92 ? -11.573 13.361 -7.485 1.00 87.94 92 VAL A N 1
ATOM 738 C CA . VAL A 1 92 ? -11.591 12.016 -6.884 1.00 87.94 92 VAL A CA 1
ATOM 739 C C . VAL A 1 92 ? -10.250 11.286 -6.985 1.00 87.94 92 VAL A C 1
ATOM 741 O O . VAL A 1 92 ? -10.110 10.193 -6.438 1.00 87.94 92 VAL A O 1
ATOM 744 N N . HIS A 1 93 ? -9.257 11.848 -7.685 1.00 85.88 93 HIS A N 1
ATOM 745 C CA . HIS A 1 93 ? -7.976 11.172 -7.923 1.00 85.88 93 HIS A CA 1
ATOM 746 C C . HIS A 1 93 ? -7.252 10.854 -6.615 1.00 85.88 93 HIS A C 1
ATOM 748 O O . HIS A 1 93 ? -6.771 9.738 -6.453 1.00 85.88 93 HIS A O 1
ATOM 754 N N . SER A 1 94 ? -7.229 11.795 -5.668 1.00 80.00 94 SER A N 1
ATOM 755 C CA . SER A 1 94 ? -6.605 11.612 -4.349 1.00 80.00 94 SER A CA 1
ATOM 756 C C . SER A 1 94 ? -7.376 10.661 -3.433 1.00 80.00 94 SER A C 1
ATOM 758 O O . SER A 1 94 ? -6.807 10.159 -2.473 1.00 80.00 94 SER A O 1
ATOM 760 N N . ILE A 1 95 ? -8.652 10.399 -3.722 1.00 80.25 95 ILE A N 1
ATOM 761 C CA . ILE A 1 95 ? -9.484 9.459 -2.961 1.00 80.25 95 ILE A CA 1
ATOM 762 C C . ILE A 1 95 ? -9.282 8.033 -3.485 1.00 80.25 95 ILE A C 1
ATOM 764 O O . ILE A 1 95 ? -9.210 7.091 -2.705 1.00 80.25 95 ILE A O 1
ATOM 768 N N . LEU A 1 96 ? -9.189 7.870 -4.809 1.00 82.62 96 LEU A N 1
ATOM 769 C CA . LEU A 1 96 ? -8.988 6.567 -5.454 1.00 82.62 96 LEU A CA 1
ATOM 770 C C . LEU A 1 96 ? -7.530 6.102 -5.414 1.00 82.62 96 LEU A C 1
ATOM 772 O O . LEU A 1 96 ? -7.271 4.904 -5.343 1.00 82.62 96 LEU A O 1
ATOM 776 N N . PHE A 1 97 ? -6.590 7.045 -5.467 1.00 84.31 97 PHE A N 1
ATOM 777 C CA . PHE A 1 97 ? -5.151 6.797 -5.408 1.00 84.31 97 PHE A CA 1
ATOM 778 C C . PHE A 1 97 ? -4.512 7.711 -4.351 1.00 84.31 97 PHE A C 1
ATOM 780 O O . PHE A 1 97 ? -3.787 8.653 -4.699 1.00 84.31 97 PHE A O 1
ATOM 787 N N . PRO A 1 98 ? -4.822 7.485 -3.061 1.00 75.69 98 PRO A N 1
ATOM 788 C CA . PRO A 1 98 ? -4.267 8.276 -1.973 1.00 75.69 98 PRO A CA 1
ATOM 789 C C . PRO A 1 98 ? -2.743 8.160 -1.944 1.00 75.69 98 PRO A C 1
ATOM 791 O O . PRO A 1 98 ? -2.172 7.099 -2.193 1.00 75.69 98 PRO A O 1
ATOM 794 N N . ARG A 1 99 ? -2.079 9.285 -1.666 1.00 72.62 99 ARG A N 1
ATOM 795 C CA . ARG A 1 99 ? -0.622 9.347 -1.507 1.00 72.62 99 ARG A CA 1
ATOM 796 C C . ARG A 1 99 ? -0.271 9.298 -0.028 1.00 72.62 99 ARG A C 1
ATOM 798 O O . ARG A 1 99 ? -0.908 9.989 0.765 1.00 72.62 99 ARG A O 1
ATOM 805 N N . GLU A 1 100 ? 0.795 8.575 0.291 1.00 63.97 100 GLU A N 1
ATOM 806 C CA . GLU A 1 100 ? 1.330 8.399 1.649 1.00 63.97 100 GLU A CA 1
ATOM 807 C C . GLU A 1 100 ? 1.485 9.731 2.411 1.00 63.97 100 GLU A C 1
ATOM 809 O O . GLU A 1 100 ? 1.075 9.850 3.557 1.00 63.97 100 GLU A O 1
ATOM 814 N N . SER A 1 101 ? 1.968 10.788 1.751 1.00 60.28 101 SER A N 1
ATOM 815 C CA . SER A 1 101 ? 2.296 12.071 2.393 1.00 60.28 101 SER A CA 1
ATOM 816 C C . SER A 1 101 ? 1.119 13.035 2.611 1.00 60.28 101 SER A C 1
ATOM 818 O O . SER A 1 101 ? 1.352 14.203 2.916 1.00 60.28 101 SER A O 1
ATOM 820 N N . SER A 1 102 ? -0.126 12.625 2.349 1.00 59.28 102 SER A N 1
ATOM 821 C CA . SER A 1 102 ? -1.272 13.555 2.302 1.00 59.28 102 SER A CA 1
ATOM 822 C C . SER A 1 102 ? -2.163 13.570 3.545 1.00 59.28 102 SER A C 1
ATOM 824 O O . SER A 1 102 ? -3.099 14.367 3.594 1.00 59.28 102 SER A O 1
ATOM 826 N N . VAL A 1 103 ? -1.893 12.724 4.543 1.00 64.19 103 VAL A N 1
ATOM 827 C CA . VAL A 1 103 ? -2.792 12.544 5.689 1.00 64.19 103 VAL A CA 1
ATOM 828 C C . VAL A 1 103 ? -2.042 12.766 6.998 1.00 64.19 103 VAL A C 1
ATOM 830 O O . VAL A 1 103 ? -1.174 11.982 7.365 1.00 64.19 103 VAL A O 1
ATOM 833 N N . GLU A 1 104 ? -2.405 13.826 7.722 1.00 72.00 104 GLU A N 1
ATOM 834 C CA . GLU A 1 104 ? -2.024 13.984 9.126 1.00 72.00 104 GLU A CA 1
ATOM 835 C C . GLU A 1 104 ? -2.887 13.042 9.976 1.00 72.00 104 GLU A C 1
ATOM 837 O O . GLU A 1 104 ? -4.110 13.181 10.058 1.00 72.00 104 GLU A O 1
ATOM 842 N N . LEU A 1 105 ? -2.247 12.040 10.572 1.00 80.00 105 LEU A N 1
ATOM 843 C CA . LEU A 1 105 ? -2.898 11.039 11.408 1.00 80.00 105 LEU A CA 1
ATOM 844 C C . LEU A 1 105 ? -3.172 11.626 12.799 1.00 80.00 105 LEU A C 1
ATOM 846 O O . LEU A 1 105 ? -2.252 11.895 13.568 1.00 80.00 105 LEU A O 1
ATOM 850 N N . SER A 1 106 ? -4.449 11.828 13.123 1.00 87.19 106 SER A N 1
ATOM 851 C CA . SER A 1 106 ? -4.884 12.296 14.442 1.00 87.19 106 SER A CA 1
ATOM 852 C C . SER A 1 106 ? -5.292 11.122 15.330 1.00 87.19 106 SER A C 1
ATOM 854 O O . SER A 1 106 ? -6.080 10.266 14.918 1.00 87.19 106 SER A O 1
ATOM 856 N N . SER A 1 107 ? -4.817 11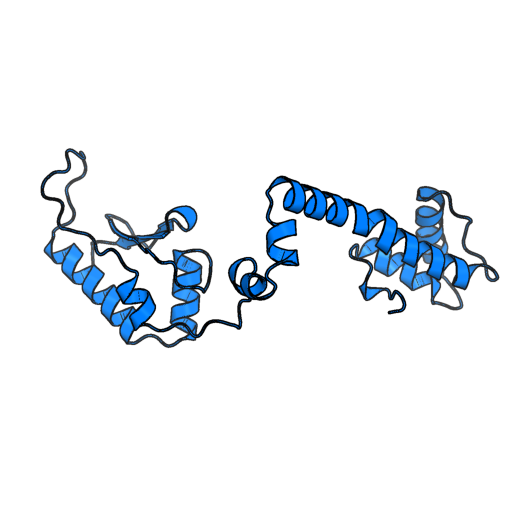.120 16.578 1.00 91.75 107 SER A N 1
ATOM 857 C CA . SER A 1 107 ? -5.209 10.143 17.603 1.00 91.75 107 SER A CA 1
ATOM 858 C C . SER A 1 107 ? -6.728 10.092 17.802 1.00 91.75 107 SER A C 1
ATOM 860 O O . SER A 1 107 ? -7.302 9.008 17.916 1.00 91.75 107 SER A O 1
ATOM 862 N N . GLN A 1 108 ? -7.402 11.246 17.746 1.00 91.12 108 GLN A N 1
ATOM 863 C CA . GLN A 1 108 ? -8.861 11.340 17.865 1.00 91.12 108 GLN A CA 1
ATOM 864 C C . GLN A 1 108 ? -9.568 10.591 16.735 1.00 91.12 108 GLN A C 1
ATOM 866 O O . GLN A 1 108 ? -10.462 9.786 16.989 1.00 91.12 108 GLN A O 1
ATOM 871 N N . THR A 1 109 ? -9.121 10.786 15.493 1.00 89.38 109 THR A N 1
ATOM 872 C CA . THR A 1 109 ? -9.719 10.139 14.319 1.00 89.38 109 THR A CA 1
ATOM 873 C C . THR A 1 109 ? -9.573 8.618 14.371 1.00 89.38 109 THR A C 1
ATOM 875 O O . THR A 1 109 ? -10.503 7.897 14.004 1.00 89.38 109 THR A O 1
ATOM 878 N N . ILE A 1 110 ? -8.438 8.111 14.867 1.00 92.50 110 ILE A N 1
ATOM 879 C CA . ILE A 1 110 ? -8.247 6.669 15.074 1.00 92.50 110 ILE A CA 1
ATOM 880 C C . ILE A 1 110 ? -9.238 6.163 16.122 1.00 92.50 110 ILE A C 1
ATOM 882 O O . ILE A 1 110 ? -9.982 5.224 15.855 1.00 92.50 110 ILE A O 1
ATOM 886 N N . ILE A 1 111 ? -9.292 6.805 17.291 1.00 94.56 111 ILE A N 1
ATOM 887 C CA . ILE A 1 111 ? -10.138 6.381 18.416 1.00 94.56 111 ILE A CA 1
ATOM 888 C C . ILE A 1 111 ? -11.621 6.353 18.040 1.00 94.56 111 ILE A C 1
ATOM 890 O O . ILE A 1 111 ? -12.322 5.405 18.401 1.00 94.56 111 ILE A O 1
ATOM 894 N N . GLU A 1 112 ? -12.094 7.360 17.307 1.00 93.25 112 GLU A N 1
ATOM 895 C CA . GLU A 1 112 ? -13.475 7.443 16.816 1.00 93.25 112 GLU A CA 1
ATOM 896 C C . GLU A 1 112 ? -13.812 6.337 15.807 1.00 93.25 112 GLU A C 1
ATOM 898 O O . GLU A 1 112 ? -14.962 5.903 15.710 1.00 93.25 112 GLU A O 1
ATOM 903 N N . SER A 1 113 ? -12.805 5.842 15.086 1.00 92.81 113 SER A N 1
ATOM 904 C CA . SER A 1 113 ? -12.960 4.762 14.112 1.00 92.81 113 SER A CA 1
ATOM 905 C C . SER A 1 113 ? -13.010 3.374 14.763 1.00 92.81 113 SER A C 1
ATOM 907 O O . SER A 1 113 ? -13.466 2.417 14.129 1.00 92.81 113 SER A O 1
ATOM 909 N N . ILE A 1 114 ? -12.576 3.232 16.024 1.00 95.12 114 ILE A N 1
ATOM 910 C CA . ILE A 1 114 ? -12.513 1.940 16.718 1.00 95.12 114 ILE A CA 1
ATOM 911 C C . ILE A 1 114 ? -13.894 1.493 17.215 1.00 95.12 114 ILE A C 1
ATOM 913 O O . ILE A 1 114 ? -14.581 2.154 17.995 1.00 95.12 114 ILE A O 1
ATOM 917 N N . ARG A 1 115 ? -14.263 0.276 16.821 1.00 94.25 115 ARG A N 1
ATOM 918 C CA . ARG A 1 115 ? -15.345 -0.528 17.382 1.00 94.25 115 ARG A CA 1
ATOM 919 C C . ARG A 1 115 ? -14.790 -1.339 18.544 1.00 94.25 115 ARG A C 1
ATOM 921 O O . ARG A 1 115 ? -14.247 -2.426 18.360 1.00 94.25 115 ARG A O 1
ATOM 928 N N . TRP A 1 116 ? -14.913 -0.761 19.734 1.00 93.50 116 TRP A N 1
ATOM 929 C CA . TRP A 1 116 ? -14.451 -1.372 20.975 1.00 93.50 116 TRP A CA 1
ATOM 930 C C . TRP A 1 116 ? -15.226 -2.660 21.279 1.00 93.50 116 TRP A C 1
ATOM 932 O O . TRP A 1 116 ? -16.450 -2.685 21.077 1.00 93.50 116 TRP A O 1
ATOM 942 N N . PRO A 1 117 ? -14.534 -3.711 21.758 1.00 89.50 117 PRO A N 1
ATOM 943 C CA . PRO A 1 117 ? -15.163 -4.981 22.074 1.00 89.50 117 PRO A CA 1
ATOM 944 C C . PRO A 1 117 ? -16.255 -4.752 23.113 1.00 89.50 117 PRO A C 1
ATOM 946 O O . PRO A 1 117 ? -16.049 -4.080 24.124 1.00 89.50 117 PRO A O 1
ATOM 949 N N . GLN A 1 118 ? -17.438 -5.281 22.825 1.00 78.75 118 GLN A N 1
ATOM 950 C CA . GLN A 1 118 ? -18.521 -5.326 23.794 1.00 78.75 118 GLN A CA 1
ATOM 951 C C . GLN A 1 118 ? -18.351 -6.591 24.637 1.00 78.75 118 GLN A C 1
ATOM 953 O O . GLN A 1 118 ? -17.934 -7.612 24.085 1.00 78.75 118 GLN A O 1
ATOM 958 N N . PRO A 1 119 ? -18.666 -6.557 25.940 1.00 64.75 119 PRO A N 1
ATOM 959 C CA . PRO A 1 119 ? -18.748 -7.775 26.732 1.00 64.75 119 PRO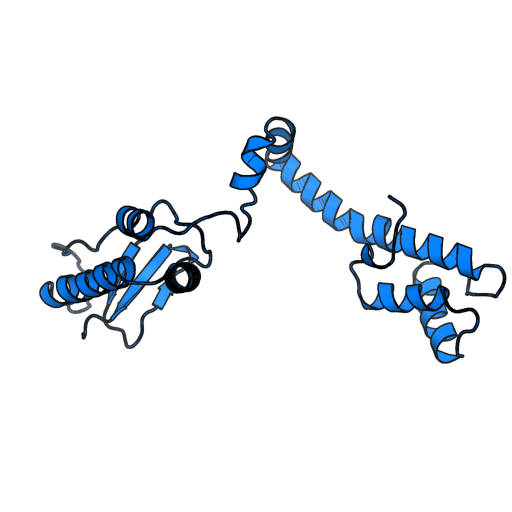 A CA 1
ATOM 960 C C . PRO A 1 119 ? -19.789 -8.694 26.081 1.00 64.75 119 PRO A C 1
ATOM 962 O O . PRO A 1 119 ? -20.965 -8.345 25.978 1.00 64.75 119 PRO A O 1
ATOM 965 N N . THR A 1 120 ? -19.343 -9.828 25.552 1.00 58.88 120 THR A N 1
ATOM 966 C CA . THR A 1 120 ? -20.209 -10.817 24.913 1.00 58.88 120 THR A CA 1
ATOM 967 C C . THR A 1 120 ? -21.048 -11.490 25.994 1.00 58.88 120 THR A C 1
ATOM 969 O O . THR A 1 120 ? -20.525 -12.229 26.821 1.00 58.88 120 THR A O 1
ATOM 972 N N . CYS A 1 121 ? -22.352 -11.203 26.023 1.00 44.69 121 CYS A N 1
ATOM 973 C CA . CYS A 1 121 ? -23.288 -11.891 26.915 1.00 44.69 121 CYS A CA 1
ATOM 974 C C . CYS A 1 121 ? -23.606 -13.320 26.445 1.00 44.69 121 CYS A C 1
ATOM 976 O O . CYS A 1 121 ? -23.921 -14.149 27.286 1.00 44.69 121 CYS A O 1
ATOM 978 N N . ASP A 1 122 ? -23.477 -13.617 25.145 1.00 45.59 122 ASP A N 1
ATOM 979 C CA . ASP A 1 122 ? -23.985 -14.859 24.549 1.00 45.59 122 ASP A CA 1
ATOM 980 C C . ASP A 1 122 ? -23.072 -15.366 23.411 1.00 45.59 122 ASP A C 1
ATOM 982 O O . ASP A 1 122 ? -23.357 -15.145 22.233 1.00 45.59 122 ASP A O 1
ATOM 986 N N . SER A 1 123 ? -21.957 -16.031 23.722 1.00 46.41 123 SER A N 1
ATOM 987 C CA . SER A 1 123 ? -21.221 -16.803 22.707 1.00 46.41 123 SER A CA 1
ATOM 988 C C . SER A 1 123 ? -21.074 -18.255 23.140 1.00 46.41 123 SER A C 1
ATOM 990 O O . SER A 1 123 ? -20.318 -18.545 24.063 1.00 46.41 123 SER A O 1
ATOM 992 N N . ASP A 1 124 ? -21.758 -19.152 22.425 1.00 52.00 124 ASP A N 1
ATOM 993 C CA . ASP A 1 124 ? -21.618 -20.617 22.473 1.00 52.00 124 ASP A CA 1
ATOM 994 C C . ASP A 1 124 ? -20.241 -21.096 21.936 1.00 52.00 124 ASP A C 1
ATOM 996 O O . ASP A 1 124 ? -20.136 -22.148 21.306 1.00 52.00 124 ASP A O 1
ATOM 1000 N N . GLU A 1 125 ? -19.178 -20.305 22.112 1.00 53.56 125 GLU A N 1
ATOM 1001 C CA . GLU A 1 125 ? -17.818 -20.686 21.731 1.00 53.56 125 GLU A CA 1
ATOM 1002 C C . GLU A 1 125 ? -17.188 -21.493 22.876 1.00 53.56 125 GLU A C 1
ATOM 1004 O O . GLU A 1 125 ? -17.198 -21.067 24.027 1.00 53.56 125 GLU A O 1
ATOM 1009 N N . GLU A 1 126 ? -16.655 -22.677 22.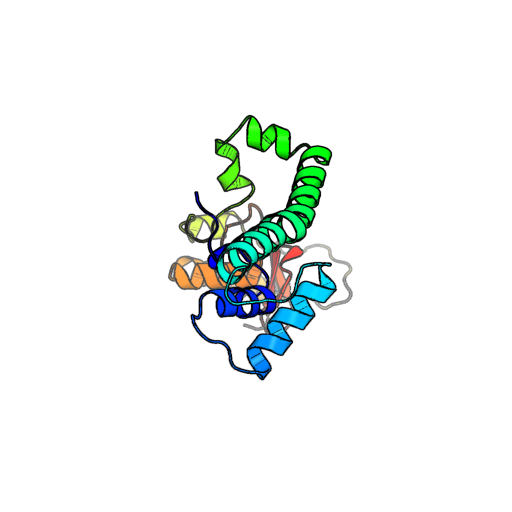555 1.00 50.84 126 GLU A N 1
ATOM 1010 C CA . GLU A 1 126 ? -16.071 -23.648 23.503 1.00 50.84 126 GLU A CA 1
ATOM 1011 C C . GLU A 1 126 ? -14.823 -23.140 24.256 1.00 50.84 126 GLU A C 1
ATOM 1013 O O . GLU A 1 126 ? -14.310 -23.841 25.130 1.00 50.84 126 GLU A O 1
ATOM 1018 N N . ASP A 1 127 ? -14.326 -21.943 23.938 1.00 60.94 127 ASP A N 1
ATOM 1019 C CA . ASP A 1 127 ? -13.175 -21.343 24.607 1.00 60.94 127 ASP A CA 1
ATOM 1020 C C . ASP A 1 127 ? -13.610 -20.531 25.833 1.00 60.94 127 ASP A C 1
ATOM 1022 O O . ASP A 1 127 ? -14.468 -19.651 25.756 1.00 60.94 127 ASP A O 1
ATOM 1026 N N . ASP A 1 128 ? -12.966 -20.794 26.975 1.00 65.38 128 ASP A N 1
ATOM 1027 C CA . ASP A 1 128 ? -13.203 -20.045 28.210 1.00 65.38 128 ASP A CA 1
ATOM 1028 C C . ASP A 1 128 ? -13.056 -18.528 27.951 1.00 65.38 128 ASP A C 1
ATOM 1030 O O . ASP A 1 128 ? -11.956 -18.061 27.602 1.00 65.38 128 ASP A O 1
ATOM 1034 N N . PRO A 1 129 ? -14.112 -17.732 28.185 1.00 71.75 129 PRO A N 1
ATOM 1035 C CA . PRO A 1 129 ? -14.123 -16.322 27.827 1.00 71.75 129 PRO A CA 1
ATOM 1036 C C . PRO A 1 129 ? -13.034 -15.540 28.575 1.00 71.75 129 PRO A C 1
ATOM 1038 O O . PRO A 1 129 ? -12.723 -15.803 29.741 1.00 71.75 129 PRO A O 1
ATOM 1041 N N . VAL A 1 130 ? -12.436 -14.551 27.902 1.00 80.50 130 VAL A N 1
ATOM 1042 C CA . VAL A 1 130 ? -11.499 -13.617 28.546 1.00 80.50 130 VAL A CA 1
ATOM 1043 C C . VAL A 1 130 ? -12.268 -12.794 29.591 1.00 80.50 130 VAL A C 1
ATOM 1045 O O . VAL A 1 130 ? -13.326 -12.252 29.260 1.00 80.50 130 VAL A O 1
ATOM 1048 N N . PRO A 1 131 ? -11.764 -12.654 30.835 1.00 84.62 131 PRO A N 1
ATOM 1049 C CA . PRO A 1 131 ? -12.438 -11.864 31.861 1.00 84.62 131 PRO A CA 1
ATOM 1050 C C . PRO A 1 131 ? -12.698 -10.424 31.402 1.00 84.62 131 PRO A C 1
ATOM 1052 O O . PRO A 1 131 ? -11.810 -9.770 30.854 1.00 84.62 131 PRO A O 1
ATOM 1055 N N . VAL A 1 132 ? -13.898 -9.903 31.673 1.00 85.19 132 VAL A N 1
ATOM 1056 C CA . VAL A 1 132 ? -14.313 -8.544 31.266 1.00 85.19 132 VAL A CA 1
ATOM 1057 C C . VAL A 1 132 ? -13.383 -7.459 31.826 1.00 85.19 132 VAL A C 1
ATOM 1059 O O . VAL A 1 132 ? -13.120 -6.460 31.151 1.00 85.19 132 VAL A O 1
ATOM 1062 N N . ASP A 1 133 ? -12.829 -7.676 33.020 1.00 86.56 133 ASP A N 1
ATOM 1063 C CA . ASP A 1 133 ? -11.852 -6.774 33.638 1.00 86.56 133 ASP A CA 1
ATOM 1064 C C . ASP A 1 133 ? -10.565 -6.677 32.806 1.00 86.56 133 ASP A C 1
ATOM 1066 O O . ASP A 1 133 ? -10.047 -5.580 32.580 1.00 86.56 133 ASP A O 1
ATOM 1070 N N . ASN A 1 134 ? -10.095 -7.802 32.260 1.00 88.75 134 ASN A N 1
ATOM 1071 C CA . ASN A 1 134 ? -8.922 -7.831 31.388 1.00 88.75 134 ASN A CA 1
ATOM 1072 C C . ASN A 1 134 ? -9.227 -7.149 30.050 1.00 88.75 134 ASN A C 1
ATOM 1074 O O . ASN A 1 134 ? -8.406 -6.384 29.550 1.00 88.75 134 ASN A O 1
ATOM 1078 N N . ILE A 1 135 ? -10.426 -7.357 29.490 1.00 90.50 135 ILE A N 1
ATOM 1079 C CA . ILE A 1 135 ? -10.855 -6.674 28.257 1.00 90.50 135 ILE A CA 1
ATOM 1080 C C . ILE A 1 135 ? -10.839 -5.154 28.461 1.00 90.50 135 ILE A C 1
ATOM 1082 O O . ILE A 1 135 ? -10.288 -4.416 27.639 1.00 90.50 135 ILE A O 1
ATOM 1086 N N . SER A 1 136 ? -11.404 -4.681 29.573 1.00 90.88 136 SER A N 1
ATOM 1087 C CA . SER A 1 136 ? -11.472 -3.254 29.910 1.00 90.88 136 SER A CA 1
ATOM 1088 C C . SER A 1 136 ? -10.083 -2.655 30.137 1.00 90.88 136 SER A C 1
ATOM 1090 O O . SER A 1 136 ? -9.791 -1.558 29.661 1.00 90.88 136 SER A O 1
ATOM 1092 N N . THR A 1 137 ? -9.201 -3.398 30.807 1.00 93.00 137 THR A N 1
ATOM 1093 C CA . THR A 1 137 ? -7.823 -2.978 31.093 1.00 93.00 137 THR A CA 1
ATOM 1094 C C . THR A 1 137 ? -7.002 -2.854 29.809 1.00 93.00 137 THR A C 1
ATOM 1096 O O . THR A 1 137 ? -6.451 -1.791 29.521 1.00 93.00 137 THR A O 1
ATOM 1099 N N . VAL A 1 138 ? -6.995 -3.898 28.976 1.00 93.88 138 VAL A N 1
ATOM 1100 C CA . VAL A 1 138 ? -6.234 -3.941 27.718 1.00 93.88 138 VAL A CA 1
ATOM 1101 C C . VAL A 1 138 ? -6.727 -2.892 26.719 1.00 93.88 138 VAL A C 1
ATOM 1103 O O . VAL A 1 138 ? -5.925 -2.182 26.109 1.00 93.88 138 VAL A O 1
ATOM 1106 N N . THR A 1 139 ? -8.044 -2.736 26.566 1.00 93.94 139 THR A N 1
ATOM 1107 C CA . THR A 1 139 ? -8.601 -1.693 25.685 1.00 93.94 139 THR A CA 1
ATOM 1108 C C . THR A 1 139 ? -8.338 -0.282 26.211 1.00 93.94 139 THR A C 1
ATOM 1110 O O . THR A 1 139 ? -8.080 0.625 25.416 1.00 93.94 139 THR A O 1
ATOM 1113 N N . GLY A 1 140 ? -8.325 -0.099 27.535 1.00 94.94 140 GLY A N 1
ATOM 1114 C CA . GLY A 1 140 ? -7.891 1.135 28.184 1.00 94.94 140 GLY A CA 1
ATOM 1115 C C . GLY A 1 140 ? -6.428 1.476 27.885 1.00 94.94 140 GLY A C 1
ATOM 1116 O O . GLY A 1 140 ? -6.130 2.618 27.532 1.00 94.94 140 GLY A O 1
ATOM 1117 N N . PHE A 1 141 ? -5.524 0.492 27.945 1.00 95.50 141 PHE A N 1
ATOM 1118 C CA . PHE A 1 141 ? -4.118 0.686 27.579 1.00 95.50 141 PHE A CA 1
ATOM 1119 C C . PHE A 1 141 ? -3.943 1.057 26.109 1.00 95.50 141 PHE A C 1
ATOM 1121 O O . PHE A 1 141 ? -3.213 2.003 25.818 1.00 95.50 141 PHE A O 1
ATOM 1128 N N . LEU A 1 142 ? -4.642 0.379 25.191 1.00 96.38 142 LEU A N 1
ATOM 1129 C CA . LEU A 1 142 ? -4.597 0.728 23.769 1.00 96.38 142 LEU A CA 1
ATOM 1130 C C . LEU A 1 142 ? -5.064 2.169 23.535 1.00 96.38 142 LEU A C 1
ATOM 1132 O O . LEU A 1 142 ? -4.406 2.916 22.816 1.00 96.38 142 LEU A O 1
ATOM 1136 N N . ARG A 1 143 ? -6.183 2.575 24.148 1.00 97.19 143 ARG A N 1
ATOM 1137 C CA . ARG A 1 143 ? -6.687 3.950 24.038 1.00 97.19 143 ARG A CA 1
ATOM 1138 C C . ARG A 1 143 ? -5.635 4.955 24.494 1.00 97.19 143 ARG A C 1
ATOM 1140 O O . ARG A 1 143 ? -5.318 5.870 23.744 1.00 97.19 143 ARG A O 1
ATOM 1147 N N . LYS A 1 144 ? -5.074 4.753 25.687 1.00 97.12 144 LYS A N 1
ATOM 1148 C CA . LYS A 1 144 ? -4.063 5.650 26.250 1.00 97.12 144 LYS A CA 1
ATOM 1149 C C . LYS A 1 144 ? -2.804 5.711 25.381 1.00 97.12 144 LYS A C 1
ATOM 1151 O O . LYS A 1 144 ? -2.281 6.791 25.141 1.00 97.12 144 LYS A O 1
ATOM 1156 N N . PHE A 1 145 ? -2.356 4.568 24.858 1.00 97.00 145 PHE A N 1
ATOM 1157 C CA . PHE A 1 145 ? -1.246 4.508 23.909 1.00 97.00 145 PHE A CA 1
ATOM 1158 C C . PHE A 1 145 ? -1.513 5.375 22.673 1.00 97.00 145 PHE A C 1
ATOM 1160 O O . PHE A 1 145 ? -0.653 6.159 22.290 1.00 97.00 145 PHE A O 1
ATOM 1167 N N . ILE A 1 146 ? -2.709 5.284 22.081 1.00 96.62 146 ILE A N 1
ATOM 1168 C CA . ILE A 1 146 ? -3.076 6.090 20.906 1.00 96.62 146 ILE A CA 1
ATOM 1169 C C . ILE A 1 146 ? -3.142 7.586 21.249 1.00 96.62 146 ILE A C 1
ATOM 1171 O O . ILE A 1 146 ? -2.752 8.415 20.433 1.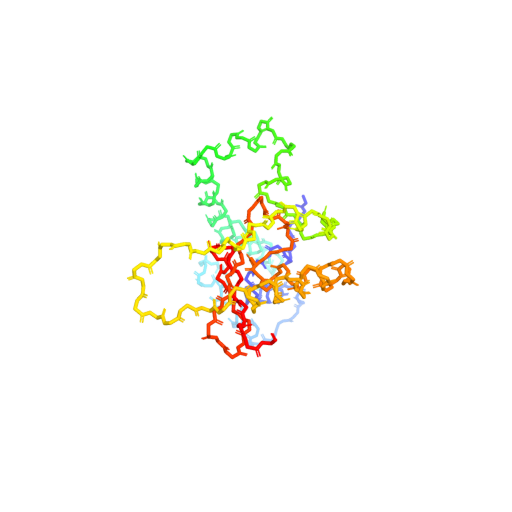00 96.62 146 ILE A O 1
ATOM 1175 N N . GLU A 1 147 ? -3.627 7.946 22.439 1.00 96.62 147 GLU A N 1
ATOM 1176 C CA . GLU A 1 147 ? -3.716 9.344 22.888 1.00 96.62 147 GLU A CA 1
ATOM 1177 C C . GLU A 1 147 ? -2.337 9.986 23.112 1.00 96.62 147 GLU A C 1
ATOM 1179 O O . GLU A 1 147 ? -2.174 11.175 22.840 1.00 96.62 147 GLU A O 1
ATOM 1184 N N . GLU A 1 148 ? -1.357 9.215 23.590 1.00 96.25 148 GLU A N 1
ATOM 1185 C CA . GLU A 1 148 ? -0.025 9.706 23.979 1.00 96.25 148 GLU A CA 1
ATOM 1186 C C . GLU A 1 148 ? 1.061 9.505 22.903 1.00 96.25 148 GLU A C 1
ATOM 1188 O O . GLU A 1 148 ? 2.136 10.103 22.995 1.00 96.25 148 GLU A O 1
ATOM 1193 N N . ALA A 1 149 ? 0.814 8.670 21.890 1.00 95.12 149 ALA A N 1
ATOM 1194 C CA . ALA A 1 149 ? 1.785 8.363 20.842 1.00 95.12 149 ALA A CA 1
ATOM 1195 C C . ALA A 1 149 ? 2.076 9.559 19.918 1.00 95.12 149 ALA A C 1
ATOM 1197 O O . ALA A 1 149 ? 1.213 10.386 19.619 1.00 95.12 149 ALA A O 1
ATOM 1198 N N . SER A 1 150 ? 3.312 9.622 19.412 1.00 92.81 150 SER A N 1
ATOM 1199 C CA . SER A 1 150 ? 3.687 10.583 18.372 1.00 92.81 150 SER A CA 1
ATOM 1200 C C . SER A 1 150 ? 3.056 10.215 17.019 1.00 92.81 150 SER A C 1
ATOM 1202 O O . SER A 1 150 ? 2.740 9.044 16.792 1.00 92.81 150 SER A O 1
ATOM 1204 N N . PRO A 1 151 ? 2.924 11.172 16.080 1.00 89.38 151 PRO A N 1
ATOM 1205 C CA . PRO A 1 151 ? 2.366 10.902 14.753 1.00 89.38 151 PRO A CA 1
ATOM 1206 C C . PRO A 1 151 ? 3.064 9.755 14.009 1.00 89.38 151 PRO A C 1
ATOM 1208 O O . PRO A 1 151 ? 2.387 8.906 13.438 1.00 89.38 151 PRO A O 1
ATOM 1211 N N . ASP A 1 152 ? 4.396 9.672 14.078 1.00 89.81 152 ASP A N 1
ATOM 1212 C CA . ASP A 1 152 ? 5.164 8.601 13.423 1.00 89.81 152 ASP A CA 1
ATOM 1213 C C . ASP A 1 152 ? 4.809 7.215 13.985 1.00 89.81 152 ASP A C 1
ATOM 1215 O O . ASP A 1 152 ? 4.602 6.263 13.236 1.00 89.81 152 ASP A O 1
ATOM 1219 N N . VAL A 1 153 ? 4.649 7.114 15.309 1.00 93.62 153 VAL A N 1
ATOM 1220 C CA . VAL A 1 153 ? 4.252 5.866 15.978 1.00 93.62 153 VAL A CA 1
ATOM 1221 C C . VAL A 1 153 ? 2.811 5.490 15.627 1.00 93.62 153 VAL A C 1
ATOM 1223 O O . VAL A 1 153 ? 2.505 4.309 15.467 1.00 93.62 153 VAL A O 1
ATOM 1226 N N . LEU A 1 154 ? 1.920 6.473 15.468 1.00 92.06 154 LEU A N 1
ATOM 1227 C CA . LEU A 1 154 ? 0.551 6.232 15.008 1.00 92.06 154 LEU A CA 1
ATOM 1228 C C . LEU A 1 154 ? 0.514 5.744 13.554 1.00 92.06 154 LEU A C 1
ATOM 1230 O O . LEU A 1 154 ? -0.266 4.842 13.245 1.00 92.06 154 LEU A O 1
ATOM 1234 N N . CYS A 1 155 ? 1.369 6.276 12.676 1.00 90.56 155 CYS A N 1
ATOM 1235 C CA . CYS A 1 155 ? 1.529 5.767 11.312 1.00 90.56 155 CYS A CA 1
ATOM 1236 C C . CYS A 1 155 ? 1.973 4.302 11.320 1.00 90.56 155 CYS A C 1
ATOM 1238 O O . CYS A 1 155 ? 1.372 3.475 10.635 1.00 90.56 155 CYS A O 1
ATOM 1240 N N . ASP A 1 156 ? 2.967 3.957 12.137 1.00 92.88 156 ASP A N 1
ATOM 1241 C CA . ASP A 1 156 ? 3.452 2.581 12.244 1.00 92.88 156 ASP A CA 1
ATOM 1242 C C . ASP A 1 156 ? 2.403 1.636 12.846 1.00 92.88 156 ASP A C 1
ATOM 1244 O O . ASP A 1 156 ? 2.235 0.514 12.360 1.00 92.88 156 ASP A O 1
ATOM 1248 N N . LEU A 1 157 ? 1.626 2.096 13.833 1.00 94.19 157 LEU A N 1
ATOM 1249 C CA . LEU A 1 157 ? 0.480 1.350 14.358 1.00 94.19 157 LEU A CA 1
ATOM 1250 C C . LEU A 1 157 ? -0.544 1.063 13.254 1.00 94.19 157 LEU A C 1
ATOM 1252 O O . LEU A 1 157 ? -1.020 -0.065 13.136 1.00 94.19 157 LEU A O 1
ATOM 1256 N N . MET A 1 158 ? -0.888 2.062 12.442 1.00 92.38 158 MET A N 1
ATOM 1257 C CA . MET A 1 158 ? -1.862 1.905 11.362 1.00 92.38 158 MET A CA 1
ATOM 1258 C C . MET A 1 158 ? -1.340 0.982 10.256 1.00 92.38 158 MET A C 1
ATOM 1260 O O . MET A 1 158 ? -2.067 0.088 9.820 1.00 92.38 158 MET A O 1
ATOM 1264 N N . ARG A 1 159 ? -0.059 1.085 9.879 1.00 92.56 159 ARG A N 1
ATOM 1265 C CA . ARG A 1 159 ? 0.589 0.125 8.968 1.00 92.56 159 ARG A CA 1
ATOM 1266 C C . ARG A 1 159 ? 0.510 -1.296 9.503 1.00 92.56 159 ARG A C 1
ATOM 1268 O O . ARG A 1 159 ? 0.140 -2.201 8.761 1.00 92.56 159 ARG A O 1
ATOM 1275 N N . PHE A 1 160 ? 0.820 -1.488 10.782 1.00 95.38 160 PHE A N 1
ATOM 1276 C CA . PHE A 1 160 ? 0.721 -2.793 11.422 1.00 95.38 160 PHE A CA 1
ATOM 1277 C C . PHE A 1 160 ? -0.721 -3.318 11.417 1.00 95.38 160 PHE A C 1
ATOM 1279 O O . PHE A 1 160 ? -0.955 -4.466 11.053 1.00 95.38 160 PHE A O 1
ATOM 1286 N N . TRP A 1 161 ? -1.692 -2.475 11.773 1.00 94.75 161 TRP A N 1
ATOM 1287 C CA . TRP A 1 161 ? -3.088 -2.872 11.943 1.00 94.75 161 TRP A CA 1
ATOM 1288 C C . TRP A 1 161 ? -3.808 -3.113 10.611 1.00 94.75 161 TRP A C 1
ATOM 1290 O O . TRP A 1 161 ? -4.444 -4.151 10.440 1.00 94.75 161 TRP A O 1
ATOM 1300 N N . VAL A 1 162 ? -3.736 -2.181 9.659 1.00 92.19 162 VAL A N 1
ATOM 1301 C CA . VAL A 1 162 ? -4.541 -2.215 8.421 1.00 92.19 162 VAL A CA 1
ATOM 1302 C C . VAL A 1 162 ? -3.713 -2.266 7.138 1.00 92.19 162 VAL A C 1
ATOM 1304 O O . VAL A 1 162 ? -4.287 -2.340 6.054 1.00 92.19 162 VAL A O 1
ATOM 1307 N N . GLY A 1 163 ? -2.381 -2.275 7.235 1.00 90.44 163 GLY A N 1
ATOM 1308 C CA . GLY A 1 163 ? -1.486 -2.301 6.074 1.00 90.44 163 GLY A CA 1
ATOM 1309 C C . GLY A 1 163 ? -1.375 -0.963 5.338 1.00 90.44 163 GLY A C 1
ATOM 1310 O O . GLY A 1 163 ? -0.916 -0.946 4.199 1.00 90.44 163 GLY A O 1
ATOM 1311 N N . TRP A 1 164 ? -1.835 0.133 5.951 1.00 86.81 164 TRP A N 1
ATOM 1312 C CA . TRP A 1 164 ? -1.893 1.469 5.353 1.00 86.81 164 TRP A CA 1
ATOM 1313 C C . TRP A 1 164 ? -1.912 2.552 6.449 1.00 86.81 164 TRP A C 1
ATOM 1315 O O . TRP A 1 164 ? -2.336 2.284 7.569 1.00 86.81 164 TRP A O 1
ATOM 1325 N N . GLU A 1 165 ? -1.481 3.777 6.148 1.00 81.56 165 GLU A N 1
ATOM 1326 C CA . GLU A 1 165 ? -1.379 4.899 7.102 1.00 81.56 165 GLU A CA 1
ATOM 1327 C C . GLU A 1 165 ? -2.674 5.722 7.219 1.00 81.56 165 GLU A C 1
ATOM 1329 O O . GLU A 1 165 ? -2.812 6.589 8.072 1.00 81.56 165 GLU A O 1
ATOM 1334 N N . GLN A 1 166 ? -3.655 5.490 6.353 1.00 77.00 166 GLN A N 1
ATOM 1335 C CA . GLN A 1 166 ? -4.905 6.251 6.350 1.00 77.00 166 GLN A CA 1
ATOM 1336 C C . GLN A 1 166 ? -5.945 5.617 7.289 1.00 77.00 166 GLN A C 1
ATOM 1338 O O . GLN A 1 166 ? -6.218 4.418 7.173 1.00 77.00 166 GLN A O 1
ATOM 1343 N N . PRO A 1 167 ? -6.575 6.399 8.188 1.00 68.00 167 PRO A N 1
ATOM 1344 C CA . PRO A 1 167 ? -7.616 5.884 9.065 1.00 68.00 167 PRO A CA 1
ATOM 1345 C C . PRO A 1 167 ? -8.822 5.398 8.255 1.00 68.00 167 PRO A C 1
ATOM 1347 O O . PRO A 1 167 ? -9.441 6.141 7.489 1.00 68.00 167 PRO A O 1
ATOM 1350 N N . MET A 1 168 ? -9.153 4.121 8.438 1.00 74.56 168 MET A N 1
ATOM 1351 C CA . MET A 1 168 ? -10.351 3.499 7.883 1.00 74.56 168 MET A CA 1
ATOM 1352 C C . MET A 1 168 ? -11.562 3.841 8.747 1.00 74.56 168 MET A C 1
ATOM 1354 O O . MET A 1 168 ? -11.453 3.935 9.961 1.00 74.56 168 MET A O 1
ATOM 1358 N N . SER A 1 169 ? -12.750 3.931 8.145 1.00 79.94 169 SER A N 1
ATOM 1359 C CA . SER A 1 169 ? -13.986 4.287 8.872 1.00 79.94 169 SER A CA 1
ATOM 1360 C C . SER A 1 169 ? -14.385 3.331 10.010 1.00 79.94 169 SER A C 1
ATOM 1362 O O . SER A 1 169 ? -15.227 3.680 10.840 1.00 79.94 169 SER A O 1
ATOM 1364 N N . LYS A 1 170 ? -13.855 2.101 10.019 1.00 90.25 170 LYS A N 1
ATOM 1365 C CA . LYS A 1 170 ? -14.136 1.077 11.030 1.00 90.25 170 LYS A CA 1
ATOM 1366 C C . LYS A 1 170 ? -12.881 0.254 11.293 1.00 90.25 170 LYS A C 1
ATOM 1368 O O . LYS A 1 170 ? -12.396 -0.426 10.394 1.00 90.25 170 LYS A O 1
ATOM 1373 N N . LEU A 1 171 ? -12.418 0.292 12.533 1.00 94.56 171 LEU A N 1
ATOM 1374 C CA . LEU A 1 171 ? -11.347 -0.538 13.073 1.00 94.56 171 LEU A CA 1
ATOM 1375 C C . LEU A 1 171 ? -11.944 -1.445 14.148 1.00 94.56 171 LEU A C 1
ATOM 1377 O O . LEU A 1 171 ? -12.813 -1.007 14.896 1.00 94.56 171 LEU A O 1
ATOM 1381 N N . TYR A 1 172 ? -11.509 -2.694 14.245 1.00 95.38 172 TYR A N 1
ATOM 1382 C CA . TYR A 1 172 ? -12.029 -3.651 15.223 1.00 95.38 172 TYR A CA 1
ATOM 1383 C C . TYR A 1 172 ? -10.931 -4.077 16.180 1.00 95.38 172 TYR A C 1
ATOM 1385 O O . TYR A 1 172 ? -9.821 -4.386 15.755 1.00 95.38 172 TYR A O 1
ATOM 1393 N N . VAL A 1 173 ? -11.249 -4.124 17.469 1.00 95.31 173 VAL A N 1
ATOM 1394 C CA . VAL A 1 173 ? -10.337 -4.636 18.493 1.00 95.31 173 VAL A CA 1
ATOM 1395 C C . VAL A 1 173 ? -10.954 -5.877 19.110 1.00 95.31 173 VAL A C 1
ATOM 1397 O O . VAL A 1 173 ? -12.121 -5.865 19.502 1.00 95.31 173 VAL A O 1
ATOM 1400 N N . LYS A 1 174 ? -10.158 -6.937 19.215 1.00 93.44 174 LYS A N 1
ATOM 1401 C CA . LYS A 1 174 ? -10.496 -8.143 19.967 1.00 93.44 174 LYS A CA 1
ATOM 1402 C C . LYS A 1 174 ? -9.451 -8.362 21.043 1.00 93.44 174 LYS A C 1
ATOM 1404 O O . LYS A 1 174 ? -8.274 -8.098 20.826 1.00 93.44 174 LYS A O 1
ATOM 1409 N N . VAL A 1 175 ? -9.882 -8.859 22.192 1.00 91.56 175 VAL A N 1
ATOM 1410 C CA . VAL A 1 175 ? -8.966 -9.299 23.242 1.00 91.56 175 VAL A CA 1
ATOM 1411 C C . VAL A 1 175 ? -9.039 -10.814 23.289 1.00 91.56 175 VAL A C 1
ATOM 1413 O O . VAL A 1 175 ? -10.121 -11.372 23.453 1.00 91.56 175 VAL A O 1
ATOM 1416 N N . VAL A 1 176 ? -7.901 -11.467 23.086 1.00 90.69 176 VAL A N 1
ATOM 1417 C CA . VAL A 1 176 ? -7.811 -12.916 22.880 1.00 90.69 176 VAL A CA 1
ATOM 1418 C C . VAL A 1 176 ? -6.728 -13.524 23.764 1.00 90.69 176 VAL A C 1
ATOM 1420 O O . VAL A 1 176 ? -5.874 -12.832 24.327 1.00 90.69 176 VAL A O 1
ATOM 1423 N N . ARG A 1 177 ? -6.737 -14.851 23.881 1.00 87.44 177 ARG A N 1
ATOM 1424 C CA . ARG A 1 177 ? -5.646 -15.602 24.506 1.00 87.44 177 ARG A CA 1
ATOM 1425 C C . ARG A 1 177 ? -4.508 -15.770 23.505 1.00 87.44 177 ARG A C 1
ATOM 1427 O O . ARG A 1 177 ? -4.418 -16.771 22.806 1.00 87.44 177 ARG A O 1
ATOM 1434 N N . SER A 1 178 ? -3.636 -14.775 23.433 1.00 87.88 178 SER A N 1
ATOM 1435 C CA . SER A 1 178 ? -2.425 -14.817 22.613 1.00 87.88 178 SER A CA 1
ATOM 1436 C C . SER A 1 178 ? -1.196 -14.409 23.424 1.00 87.88 178 SER A C 1
ATOM 1438 O O . SER A 1 178 ? -1.307 -14.008 24.581 1.00 87.88 178 SER A O 1
ATOM 1440 N N . ILE A 1 179 ? -0.012 -14.556 22.825 1.00 90.19 179 ILE A N 1
ATOM 1441 C CA . ILE A 1 179 ? 1.263 -14.105 23.410 1.00 90.19 179 ILE A CA 1
ATOM 1442 C C . ILE A 1 179 ? 1.612 -12.699 22.910 1.00 90.19 179 ILE A C 1
ATOM 1444 O O . ILE A 1 179 ? 2.115 -11.878 23.668 1.00 90.19 179 ILE A O 1
ATOM 1448 N N . TYR A 1 180 ? 1.321 -12.416 21.640 1.00 93.12 180 TYR A N 1
ATOM 1449 C CA . TYR A 1 180 ? 1.653 -11.158 20.980 1.00 93.12 180 TYR A CA 1
ATOM 1450 C C . TYR A 1 180 ? 0.411 -10.531 20.340 1.00 93.12 180 TYR A C 1
ATOM 1452 O O . TYR A 1 180 ? -0.520 -11.262 19.983 1.00 93.12 180 TYR A O 1
ATOM 1460 N N . PRO A 1 181 ? 0.397 -9.198 20.160 1.00 95.50 181 PRO A N 1
ATOM 1461 C CA . PRO A 1 181 ? -0.571 -8.541 19.296 1.00 95.50 181 PRO A CA 1
ATOM 1462 C C . PRO A 1 181 ? -0.502 -9.090 17.869 1.00 95.50 181 PRO A C 1
ATOM 1464 O O . PRO A 1 181 ? 0.588 -9.265 17.321 1.00 95.50 181 PRO A O 1
ATOM 1467 N N . VAL A 1 182 ? -1.659 -9.334 17.259 1.00 96.06 182 VAL A N 1
ATOM 1468 C CA . VAL A 1 182 ? -1.775 -9.813 15.874 1.00 96.06 182 VAL A CA 1
ATOM 1469 C C . VAL A 1 182 ? -2.766 -8.936 15.125 1.00 96.06 182 VAL A C 1
ATOM 1471 O O . VAL A 1 182 ? -3.816 -8.582 15.652 1.00 96.06 182 VAL A O 1
ATOM 1474 N N . ALA A 1 183 ? -2.440 -8.584 13.886 1.00 96.75 183 ALA A N 1
ATOM 1475 C CA . ALA A 1 183 ? -3.318 -7.815 13.021 1.00 96.75 183 ALA A CA 1
ATOM 1476 C C . ALA A 1 183 ? -3.807 -8.658 11.840 1.00 96.75 183 ALA A C 1
ATOM 1478 O O . ALA A 1 183 ? -3.021 -9.247 11.097 1.00 96.75 183 ALA A O 1
ATOM 1479 N N . HIS A 1 184 ? -5.119 -8.657 11.628 1.00 95.50 184 HIS A N 1
ATOM 1480 C CA . HIS A 1 184 ? -5.755 -9.155 10.415 1.00 95.50 184 HIS A CA 1
ATOM 1481 C C . HIS A 1 184 ? -6.092 -7.957 9.532 1.00 95.50 184 HIS A C 1
ATOM 1483 O O . HIS A 1 184 ? -7.205 -7.427 9.576 1.00 95.50 184 HIS A O 1
ATOM 1489 N N . THR A 1 185 ? -5.112 -7.517 8.742 1.00 94.19 185 THR A N 1
ATOM 1490 C CA . THR A 1 185 ? -5.166 -6.255 7.985 1.00 94.19 185 THR A CA 1
ATOM 1491 C C . THR A 1 185 ? -6.368 -6.164 7.047 1.00 94.19 185 THR A C 1
ATOM 1493 O O . THR A 1 185 ? -7.058 -5.149 7.027 1.00 94.19 185 THR A O 1
ATOM 1496 N N . CYS A 1 186 ? -6.705 -7.252 6.347 1.00 91.62 186 CYS A N 1
ATOM 1497 C CA . CYS A 1 186 ? -7.871 -7.321 5.459 1.00 91.62 186 CYS A CA 1
ATOM 1498 C C . CYS A 1 186 ? -9.227 -7.280 6.189 1.00 91.62 186 CYS A C 1
ATOM 1500 O O . CYS A 1 186 ? -10.245 -6.992 5.563 1.00 91.62 186 CYS A O 1
ATOM 1502 N N . LEU A 1 187 ? -9.243 -7.562 7.495 1.00 92.50 187 LEU A N 1
ATOM 1503 C CA . LEU A 1 187 ? -10.426 -7.519 8.361 1.00 92.50 187 LEU A CA 1
ATOM 1504 C C . LEU A 1 187 ? -10.427 -6.293 9.282 1.00 92.50 187 LEU A C 1
ATOM 1506 O O . LEU A 1 187 ? -11.301 -6.174 10.142 1.00 92.50 187 LEU A O 1
ATOM 1510 N N . TYR A 1 188 ? -9.431 -5.413 9.152 1.00 94.25 188 TYR A N 1
ATOM 1511 C CA . TYR A 1 188 ? -9.228 -4.241 10.006 1.00 94.25 188 TYR A CA 1
ATOM 1512 C C . TYR A 1 188 ? -9.257 -4.575 11.504 1.00 94.25 188 TYR A C 1
ATOM 1514 O O . TYR A 1 188 ? -9.713 -3.775 12.322 1.00 94.25 188 TYR A O 1
ATOM 1522 N N . THR A 1 189 ? -8.817 -5.782 11.871 1.00 95.38 189 THR A N 1
ATOM 1523 C CA . THR A 1 189 ? -8.950 -6.320 13.230 1.00 95.38 189 THR A CA 1
ATOM 1524 C C . THR A 1 189 ? -7.586 -6.416 13.899 1.00 95.38 189 THR A C 1
ATOM 1526 O O . THR A 1 189 ? -6.681 -7.039 13.351 1.00 95.38 189 THR A O 1
ATOM 1529 N N . LEU A 1 190 ? -7.462 -5.817 15.083 1.00 96.62 190 LEU A N 1
ATOM 1530 C CA . LEU A 1 190 ? -6.310 -5.934 15.968 1.00 96.62 190 LEU A CA 1
ATOM 1531 C C . LEU A 1 190 ? -6.689 -6.824 17.146 1.00 96.62 190 LEU A C 1
ATOM 1533 O O . LEU A 1 190 ? -7.593 -6.505 17.920 1.00 96.62 190 LEU A O 1
ATOM 1537 N N . GLU A 1 191 ? -5.987 -7.936 17.271 1.00 95.75 191 GLU A N 1
ATOM 1538 C CA . GLU A 1 191 ? -6.109 -8.858 18.383 1.00 95.75 191 GLU A CA 1
ATOM 1539 C C . GLU A 1 191 ? -5.036 -8.541 19.417 1.00 95.75 191 GLU A C 1
ATOM 1541 O O . GLU A 1 191 ? -3.839 -8.554 19.122 1.00 95.75 191 GLU A O 1
ATOM 1546 N N . LEU A 1 192 ? -5.472 -8.231 20.634 1.00 95.19 192 LEU A N 1
ATOM 1547 C CA . LEU A 1 192 ? -4.608 -7.919 21.760 1.00 95.19 192 LEU A CA 1
ATOM 1548 C C . LEU A 1 192 ? -4.615 -9.062 22.779 1.00 95.19 192 LEU A C 1
ATOM 1550 O O . LEU A 1 192 ? -5.680 -9.617 23.063 1.00 95.19 192 LEU A O 1
ATOM 1554 N N . PRO A 1 193 ? -3.464 -9.394 23.381 1.00 92.94 193 PRO A N 1
ATOM 1555 C CA . PRO A 1 193 ? -3.419 -10.400 24.430 1.00 92.94 193 PRO A CA 1
ATOM 1556 C C . PRO A 1 193 ? -4.175 -9.968 25.695 1.00 92.94 193 PRO A C 1
ATOM 1558 O O . PRO A 1 193 ? -3.966 -8.872 26.209 1.00 92.94 193 PRO A O 1
ATOM 1561 N N . GLY A 1 194 ? -5.018 -10.851 26.232 1.00 87.50 194 GLY A N 1
ATOM 1562 C CA . GLY A 1 194 ? -5.844 -10.601 27.422 1.00 87.50 194 GLY A CA 1
ATOM 1563 C C . GLY A 1 194 ? -5.188 -10.891 28.775 1.00 87.50 194 GLY A C 1
ATOM 1564 O O . GLY A 1 194 ? -5.909 -11.091 29.750 1.00 87.50 194 GLY A O 1
ATOM 1565 N N . HIS A 1 195 ? -3.860 -10.997 28.842 1.00 82.19 195 HIS A N 1
ATOM 1566 C CA . HIS A 1 195 ? -3.123 -11.418 30.043 1.00 82.19 195 HIS A CA 1
ATOM 1567 C C . HIS A 1 195 ? -2.293 -10.295 30.700 1.00 82.19 195 HIS A C 1
ATOM 1569 O O . HIS A 1 195 ? -1.417 -10.597 31.511 1.00 82.19 195 HIS A O 1
ATOM 1575 N N . TYR A 1 196 ? -2.552 -9.033 30.336 1.00 64.88 196 TYR A N 1
ATOM 1576 C CA . TYR A 1 196 ? -1.862 -7.841 30.849 1.00 64.88 196 TYR A CA 1
ATOM 1577 C C . TYR A 1 196 ? -2.674 -7.078 31.892 1.00 64.88 196 TYR A C 1
ATOM 1579 O O . TYR A 1 196 ? -3.917 -7.031 31.748 1.00 64.88 196 TYR A O 1
#

Organism: NCBI:txid704102

Secondary structure (DSSP, 8-state):
----GGG---HHHHHHHHHTTSSS--HHHHHHHHHHHHHTTPPPP-TTTHHHHHHHHHHHIIIIITHHHHHHHHHHHHHTTHHHHHHH-GGGHHHHS--GGG----HHHHHHHEEPPP--S----SSPPPPHHHHHHHHHHHHHHHHHS-HHHHHHHHHHHHSSSSPPS-EEEEEES-SS-EEEGGGTEEEEETT-

Foldseek 3Di:
DQFDLVLQPDPLLSVLLVQLVDQDDDPVSQVSVQVVCVVVVHDRDDNVCSVVSSSVSSCCRNCVVVVVVVVVVCVVCVVVVVNVVCVVCVPCCCVVVPDQPPDQDALVLQVQQEDQDDPDPDDPDPDDDQDPVLSVVQVVVVSVCSNPDDSVVQQVVLCQAQVGSDRDNHAYEAEDCDDQWHHPNVVNYIYHHSPD

Sequence (196 aa):
AALTLEDVADLDHRETIGLLQKEELTAEEISRVTDLCLSWYLPTPNPTNHHWLFQLMLSKTVFHHGMQPIKQIRKGLKETGIWPLLSARPDVHSILFPRESSVELSSQTIIESIRWPQPTCDSDEEDDPVPVDNISTVTGFLRKFIEEASPDVLCDLMRFWVGWEQPMSKLYVKVVRSIYPVAHTCLYTLELPGHY

pLDDT: mean 86.32, std 10.99, range [44.69, 97.19]